Protein AF-A0A5C7TNA1-F1 (afdb_monomer_lite)

Sequence (365 aa):
MRHGHSAITSQRDTASQQSERQASKIVAALSNINADVVGLMEIENDGYGSQSAIADLVSRLNQQLGAGTYQFVQVPGTTQLGTDEISVGMLYKPAKVTPVGNAVTTSAGVFGYGNRQPLVQSFKQNSNNEVFTFAVNHFKSKGSCPSGSTNPDRDFKDGQSCWNATRVQAATELTAWLATNPTGSADKDVLIMGDLNAYAKEDPIVTLTNKGFINLVEKFQGNRGYSYLFGGESGYLDHALASAALSPQVSYAMEWHINADESTVFDYNLENKTVQQQADFYQPTPFRGSDHDPVVVELALKATNPADLDKDGDVDSNDITLFNNLLKSGVKLGLEYDFNKDGVVSSSDARAMATLCTYARCAIK

Structure (mmCIF, N/CA/C/O backbone):
data_AF-A0A5C7TNA1-F1
#
_entry.id   AF-A0A5C7TNA1-F1
#
loop_
_atom_site.group_PDB
_atom_site.id
_atom_site.type_symbol
_atom_site.label_atom_id
_atom_site.label_alt_id
_atom_site.label_comp_id
_atom_site.label_asym_id
_atom_site.label_entity_id
_atom_site.label_seq_id
_atom_site.pdbx_PDB_ins_code
_atom_site.Cartn_x
_atom_site.Cartn_y
_atom_site.Cartn_z
_atom_site.occupancy
_atom_site.B_iso_or_equiv
_atom_site.auth_seq_id
_atom_site.auth_comp_id
_atom_site.auth_asym_id
_atom_site.auth_atom_id
_atom_site.pdbx_PDB_model_num
ATOM 1 N N . MET A 1 1 ? 10.201 2.172 -10.665 1.00 36.06 1 MET A N 1
ATOM 2 C CA . MET A 1 1 ? 9.913 2.588 -12.005 1.00 36.06 1 MET A CA 1
ATOM 3 C C . MET A 1 1 ? 11.230 3.217 -12.273 1.00 36.06 1 MET A C 1
ATOM 5 O O . MET A 1 1 ? 11.681 4.047 -11.487 1.00 36.06 1 MET A O 1
ATOM 9 N N . ARG A 1 2 ? 11.984 2.669 -13.215 1.00 24.48 2 ARG A N 1
ATOM 10 C CA . ARG A 1 2 ? 13.311 3.212 -13.473 1.00 24.48 2 ARG A CA 1
ATOM 11 C C . ARG A 1 2 ? 13.145 4.602 -14.085 1.00 24.48 2 ARG A C 1
ATOM 13 O O . ARG A 1 2 ? 12.967 4.712 -15.291 1.00 24.48 2 ARG A O 1
ATOM 20 N N . HIS A 1 3 ? 13.234 5.641 -13.263 1.00 36.16 3 HIS A N 1
ATOM 21 C CA . HIS A 1 3 ? 13.715 6.938 -13.714 1.00 36.16 3 HIS A CA 1
ATOM 22 C C . HIS A 1 3 ? 15.241 6.853 -13.737 1.00 36.16 3 HIS A C 1
ATOM 24 O O . HIS A 1 3 ? 15.881 6.554 -12.734 1.00 36.16 3 HIS A O 1
ATOM 30 N N . GLY A 1 4 ? 15.825 6.967 -14.930 1.00 29.59 4 GLY A N 1
ATOM 31 C CA . GLY A 1 4 ? 17.240 6.707 -15.147 1.00 29.59 4 GLY A CA 1
ATOM 32 C C . GLY A 1 4 ? 17.851 7.596 -16.221 1.00 29.59 4 GLY A C 1
ATOM 33 O O . GLY A 1 4 ? 17.824 7.250 -17.396 1.00 29.59 4 GLY A O 1
ATOM 34 N N . HIS A 1 5 ? 18.525 8.638 -15.730 1.00 31.38 5 HIS A N 1
ATOM 35 C CA . HIS A 1 5 ? 19.775 9.229 -16.224 1.00 31.38 5 HIS A CA 1
ATOM 36 C C . HIS A 1 5 ? 19.794 10.263 -17.372 1.00 31.38 5 HIS A C 1
ATOM 38 O O . HIS A 1 5 ? 19.074 10.225 -18.362 1.00 31.38 5 HIS A O 1
ATOM 44 N N . SER A 1 6 ? 20.726 11.207 -17.179 1.00 32.12 6 SER A N 1
ATOM 45 C CA . SER A 1 6 ? 21.001 12.446 -17.916 1.00 32.12 6 SER A CA 1
ATOM 46 C C . SER A 1 6 ? 22.247 12.314 -18.804 1.00 32.12 6 SER A C 1
ATOM 48 O O . SER A 1 6 ? 23.286 11.921 -18.282 1.00 32.12 6 SER A O 1
ATOM 50 N N . ALA A 1 7 ? 22.190 12.732 -20.083 1.00 26.58 7 ALA A N 1
ATOM 51 C CA . ALA A 1 7 ? 23.313 13.320 -20.845 1.00 26.58 7 ALA A CA 1
ATOM 52 C C . ALA A 1 7 ? 22.855 13.949 -22.192 1.00 26.58 7 ALA A C 1
ATOM 54 O O . ALA A 1 7 ? 21.956 13.437 -22.824 1.00 26.58 7 ALA A O 1
ATOM 55 N N . ILE A 1 8 ? 23.498 15.044 -22.637 1.00 30.45 8 ILE A N 1
ATOM 56 C CA . ILE A 1 8 ? 23.541 15.627 -24.010 1.00 30.45 8 ILE A CA 1
ATOM 57 C C . ILE A 1 8 ? 22.189 16.006 -24.674 1.00 30.45 8 ILE A C 1
ATOM 59 O O . ILE A 1 8 ? 21.617 15.244 -25.449 1.00 30.45 8 ILE A O 1
ATOM 63 N N . THR A 1 9 ? 21.729 17.234 -24.380 1.00 31.39 9 THR A N 1
ATOM 64 C CA . THR A 1 9 ? 20.651 18.055 -25.004 1.00 31.39 9 THR A CA 1
ATOM 65 C C . THR A 1 9 ? 19.497 17.333 -25.729 1.00 31.39 9 THR A C 1
ATOM 67 O O . THR A 1 9 ? 18.383 17.387 -25.230 1.00 31.39 9 THR A O 1
ATOM 70 N N . SER A 1 10 ? 19.719 16.609 -26.831 1.00 36.06 10 SER A N 1
ATOM 71 C CA . SER A 1 10 ? 18.673 15.817 -27.520 1.00 36.06 10 SER A CA 1
ATOM 72 C C . SER A 1 10 ? 18.079 14.654 -26.697 1.00 36.06 10 SER A C 1
ATOM 74 O O . SER A 1 10 ? 16.884 14.370 -26.787 1.00 36.06 10 SER A O 1
ATOM 76 N N . GLN A 1 11 ? 18.879 13.997 -25.849 1.00 40.12 11 GLN A N 1
ATOM 77 C CA . GLN A 1 11 ? 18.382 12.949 -24.945 1.00 40.12 11 GLN A CA 1
ATOM 78 C C . GLN A 1 11 ? 17.681 13.543 -23.717 1.00 40.12 11 GLN A C 1
ATOM 80 O O . GLN A 1 11 ? 16.807 12.890 -23.159 1.00 40.12 11 GLN A O 1
ATOM 85 N N . ARG A 1 12 ? 17.995 14.789 -23.320 1.00 44.56 12 ARG A N 1
ATOM 86 C CA . ARG A 1 12 ? 17.242 15.489 -22.263 1.00 44.56 12 ARG A CA 1
ATOM 87 C C . ARG A 1 12 ? 15.835 15.846 -22.717 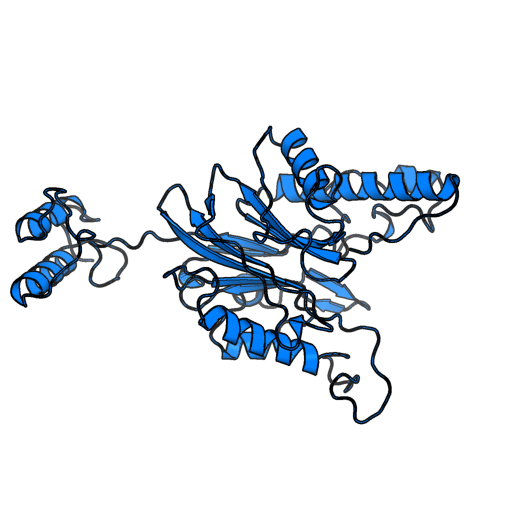1.00 44.56 12 ARG A C 1
ATOM 89 O O . ARG A 1 12 ? 14.915 15.659 -21.934 1.00 44.56 12 ARG A O 1
ATOM 96 N N . ASP A 1 13 ? 15.665 16.284 -23.963 1.00 59.47 13 ASP A N 1
ATOM 97 C CA . ASP A 1 13 ? 14.334 16.564 -24.515 1.00 59.47 13 ASP A CA 1
ATOM 98 C C . ASP A 1 13 ? 13.497 15.280 -24.603 1.00 59.47 13 ASP A C 1
ATOM 100 O O . ASP A 1 13 ? 12.334 15.265 -24.207 1.00 59.47 13 ASP A O 1
ATOM 104 N N . THR A 1 14 ? 14.119 14.173 -25.021 1.00 62.28 14 THR A N 1
ATOM 105 C CA . THR A 1 14 ? 13.475 12.850 -25.097 1.00 62.28 14 THR A CA 1
ATOM 106 C C . THR A 1 14 ? 13.105 12.320 -23.703 1.00 62.28 14 THR A C 1
ATOM 108 O O . THR A 1 14 ? 11.959 11.936 -23.482 1.00 62.28 14 THR A O 1
ATOM 111 N N . ALA A 1 15 ? 14.029 12.368 -22.736 1.00 67.44 15 ALA A N 1
ATOM 112 C CA . ALA A 1 15 ? 13.785 11.934 -21.359 1.00 67.44 15 ALA A CA 1
ATOM 113 C C . ALA A 1 15 ? 12.747 12.816 -20.645 1.00 67.44 15 ALA A C 1
ATOM 115 O O . ALA A 1 15 ? 11.871 12.305 -19.949 1.00 67.44 15 ALA A O 1
ATOM 116 N N . SER A 1 16 ? 12.792 14.135 -20.861 1.00 78.69 16 SER A N 1
ATOM 117 C CA . SER A 1 16 ? 11.789 15.071 -20.342 1.00 78.69 16 SER A CA 1
ATOM 118 C C . SER A 1 16 ? 10.413 14.806 -20.950 1.00 78.69 16 SER A C 1
ATOM 120 O O . SER A 1 16 ? 9.410 14.886 -20.246 1.00 78.69 16 SER A O 1
ATOM 122 N N . GLN A 1 17 ? 10.348 14.467 -22.240 1.00 85.62 17 GLN A N 1
ATOM 123 C CA . GLN A 1 17 ? 9.093 14.139 -22.908 1.00 85.62 17 GLN A CA 1
ATOM 124 C C . GLN A 1 17 ? 8.531 12.786 -22.446 1.00 85.62 17 GLN A C 1
ATOM 126 O O . GLN A 1 17 ? 7.327 12.686 -22.218 1.00 85.62 17 GLN A O 1
ATOM 131 N N . GLN A 1 18 ? 9.369 11.757 -22.283 1.00 87.19 18 GLN A N 1
ATOM 132 C CA . GLN A 1 18 ? 8.955 10.462 -21.726 1.00 87.19 18 GLN A CA 1
ATOM 133 C C . GLN A 1 18 ? 8.435 10.613 -20.296 1.00 87.19 18 GLN A C 1
ATOM 135 O O . GLN A 1 18 ? 7.380 10.068 -19.984 1.00 87.19 18 GLN A O 1
ATOM 140 N N . SER A 1 19 ? 9.126 11.400 -19.465 1.00 87.12 19 SER A N 1
ATOM 141 C CA . SER A 1 19 ? 8.697 11.691 -18.094 1.00 87.12 19 SER A CA 1
ATOM 142 C C . SER A 1 19 ? 7.324 12.370 -18.064 1.00 87.12 19 SER A C 1
ATOM 144 O O . SER A 1 19 ? 6.419 11.903 -17.379 1.00 87.12 19 SER A O 1
ATOM 146 N N . GLU A 1 20 ? 7.101 13.391 -18.898 1.00 92.25 20 GLU A N 1
ATOM 147 C CA . GLU A 1 20 ? 5.800 14.069 -18.984 1.00 92.25 20 GLU A CA 1
ATOM 148 C C . GLU A 1 20 ? 4.674 13.132 -19.460 1.00 92.25 20 GLU A C 1
ATOM 150 O O . GLU A 1 20 ? 3.558 13.145 -18.928 1.00 92.25 20 GLU A O 1
ATOM 155 N N . ARG A 1 21 ? 4.971 12.280 -20.449 1.00 94.56 21 ARG A N 1
ATOM 156 C CA . ARG A 1 21 ? 4.037 11.267 -20.959 1.00 94.56 21 ARG A CA 1
ATOM 157 C C . ARG A 1 21 ? 3.668 10.249 -19.882 1.00 94.56 21 ARG A C 1
ATOM 159 O O . ARG A 1 21 ? 2.495 9.912 -19.727 1.00 94.56 21 ARG A O 1
ATOM 166 N N . GLN A 1 22 ? 4.656 9.775 -19.132 1.00 93.38 22 GLN A N 1
ATOM 167 C CA . GLN A 1 22 ? 4.451 8.836 -18.038 1.00 93.38 22 GLN A CA 1
ATOM 168 C C . GLN A 1 22 ? 3.632 9.472 -16.912 1.00 93.38 22 GLN A C 1
ATOM 170 O O . GLN A 1 22 ? 2.617 8.909 -16.502 1.00 93.38 22 GLN A O 1
ATOM 175 N N . ALA A 1 23 ? 4.020 10.672 -16.471 1.00 93.56 23 ALA A N 1
ATOM 176 C CA . ALA A 1 23 ? 3.316 11.419 -15.436 1.00 93.56 23 ALA A CA 1
ATOM 177 C C . ALA A 1 23 ? 1.842 11.628 -15.807 1.00 93.56 23 ALA A C 1
ATOM 179 O O . ALA A 1 23 ? 0.965 11.387 -14.983 1.00 93.56 23 ALA A O 1
ATOM 180 N N . SER A 1 24 ? 1.547 11.975 -17.064 1.00 95.94 24 SER A N 1
ATOM 181 C CA . SER A 1 24 ? 0.169 12.134 -17.548 1.00 95.94 24 SER A CA 1
ATOM 182 C C . SER A 1 24 ? -0.669 10.859 -17.385 1.00 95.94 24 SER A C 1
ATOM 184 O O . SER A 1 24 ? -1.791 10.922 -16.880 1.00 95.94 24 SER A O 1
ATOM 186 N N . LYS A 1 25 ? -0.128 9.689 -17.762 1.00 97.25 25 LYS A N 1
ATOM 187 C CA . LYS A 1 25 ? -0.828 8.402 -17.603 1.00 97.25 25 LYS A CA 1
ATOM 188 C C . LYS A 1 25 ? -1.022 8.034 -16.126 1.00 97.25 25 LYS A C 1
ATOM 190 O O . LYS A 1 25 ? -2.113 7.617 -15.744 1.00 97.25 25 LYS A O 1
ATOM 195 N N . ILE A 1 26 ? -0.001 8.235 -15.285 1.00 96.25 26 ILE A N 1
ATOM 196 C CA . ILE A 1 26 ? -0.067 7.956 -13.839 1.00 96.25 26 ILE A CA 1
ATOM 197 C C . ILE A 1 26 ? -1.104 8.856 -13.156 1.00 96.25 26 ILE A C 1
ATOM 199 O O . ILE A 1 26 ? -1.947 8.366 -12.406 1.00 96.25 26 ILE A O 1
ATOM 203 N N . VAL A 1 27 ? -1.091 10.161 -13.440 1.00 97.94 27 VAL A N 1
ATOM 204 C CA . VAL A 1 27 ? -2.064 11.115 -12.889 1.00 97.94 27 VAL A CA 1
ATOM 205 C C . VAL A 1 27 ? -3.477 10.758 -13.354 1.00 97.94 27 VAL A C 1
ATOM 207 O O . VAL A 1 27 ? -4.401 10.781 -12.539 1.00 97.94 27 VAL A O 1
ATOM 210 N N . ALA A 1 28 ? -3.659 10.351 -14.616 1.00 98.19 28 ALA A N 1
ATOM 211 C CA . ALA A 1 28 ? -4.944 9.857 -15.102 1.00 98.19 28 ALA A CA 1
ATOM 212 C C . ALA A 1 28 ? -5.397 8.592 -14.353 1.00 98.19 28 ALA A C 1
ATOM 214 O O . ALA A 1 28 ? -6.559 8.511 -13.952 1.00 98.19 28 ALA A O 1
ATOM 215 N N . ALA A 1 29 ? -4.509 7.618 -14.130 1.00 97.75 29 ALA A N 1
ATOM 216 C CA . ALA A 1 29 ? -4.833 6.397 -13.391 1.00 97.75 29 ALA A CA 1
ATOM 217 C C . ALA A 1 29 ? -5.240 6.704 -11.943 1.00 97.75 29 ALA A C 1
ATOM 219 O O . ALA A 1 29 ? -6.337 6.341 -11.520 1.00 97.75 29 ALA A O 1
ATOM 220 N N . LEU A 1 30 ? -4.413 7.451 -11.207 1.00 98.19 30 LEU A N 1
ATOM 221 C CA . LEU A 1 30 ? -4.680 7.815 -9.813 1.00 98.19 30 LEU A CA 1
ATOM 222 C C . LEU A 1 30 ? -5.929 8.694 -9.662 1.00 98.19 30 LEU A C 1
ATOM 224 O O . LEU A 1 30 ? -6.670 8.530 -8.696 1.00 98.19 30 LEU A O 1
ATOM 228 N N . SER A 1 31 ? -6.212 9.573 -10.628 1.00 98.00 31 SER A N 1
ATOM 229 C CA . SER A 1 31 ? -7.438 10.384 -10.640 1.00 98.00 31 SER A CA 1
ATOM 230 C C . SER A 1 31 ? -8.704 9.556 -10.856 1.00 98.00 31 SER A C 1
ATOM 232 O O . SER A 1 31 ? -9.745 9.902 -10.306 1.00 98.00 31 SER A O 1
ATOM 234 N N . ASN A 1 32 ? -8.631 8.476 -11.640 1.00 97.69 32 ASN A N 1
ATOM 235 C CA . ASN A 1 32 ? -9.759 7.564 -11.849 1.00 97.69 32 ASN A CA 1
ATOM 236 C C . ASN A 1 32 ? -9.962 6.618 -10.660 1.00 97.69 32 ASN A C 1
ATOM 238 O O . ASN A 1 32 ? -11.096 6.437 -10.228 1.00 97.69 32 ASN A O 1
ATOM 242 N N . ILE A 1 33 ? -8.876 6.058 -10.106 1.00 97.69 33 ILE A N 1
ATOM 243 C CA . ILE A 1 33 ? -8.931 5.254 -8.872 1.00 97.69 33 ILE A CA 1
ATOM 244 C C . ILE A 1 33 ? -9.482 6.107 -7.729 1.00 97.69 33 ILE A C 1
ATOM 246 O O . ILE A 1 33 ? -10.324 5.654 -6.960 1.00 97.69 33 ILE A O 1
ATOM 250 N N . ASN A 1 34 ? -9.005 7.351 -7.626 1.00 98.00 34 ASN A N 1
ATOM 251 C CA . ASN A 1 34 ? -9.473 8.348 -6.674 1.00 98.00 34 ASN A CA 1
ATOM 252 C C . ASN A 1 34 ? -9.478 7.841 -5.216 1.00 98.00 34 ASN A C 1
ATOM 254 O O . ASN A 1 34 ? -10.360 8.204 -4.435 1.00 98.00 34 ASN A O 1
ATOM 258 N N . ALA A 1 35 ? -8.508 7.004 -4.840 1.00 98.50 35 ALA A N 1
ATOM 259 C CA . ALA A 1 35 ? -8.447 6.388 -3.515 1.00 98.50 35 ALA A CA 1
ATOM 260 C C . ALA A 1 35 ? -8.150 7.412 -2.411 1.00 98.50 35 ALA A C 1
ATOM 262 O O . ALA A 1 35 ? -7.470 8.416 -2.636 1.00 98.50 35 ALA A O 1
ATOM 263 N N . ASP A 1 36 ? -8.641 7.150 -1.202 1.00 98.81 36 ASP A N 1
ATOM 264 C CA . ASP A 1 36 ? -8.431 8.032 -0.049 1.00 98.81 36 ASP A CA 1
ATOM 265 C C . ASP A 1 36 ? -7.007 7.933 0.520 1.00 98.81 36 ASP A C 1
ATOM 267 O O . ASP A 1 36 ? -6.485 8.921 1.038 1.00 98.81 36 ASP A O 1
ATOM 271 N N . VAL A 1 37 ? -6.365 6.772 0.365 1.00 98.81 37 VAL A N 1
ATOM 272 C CA . VAL A 1 37 ? -4.947 6.515 0.653 1.00 98.81 37 VAL A CA 1
ATOM 273 C C . VAL A 1 37 ? -4.362 5.720 -0.515 1.00 98.81 37 VAL A C 1
ATOM 275 O O . VAL A 1 37 ? -5.012 4.816 -1.033 1.00 98.81 37 VAL A O 1
ATOM 278 N N . VAL A 1 38 ? -3.150 6.062 -0.948 1.00 98.88 38 VAL A N 1
ATOM 279 C CA . VAL A 1 38 ? -2.455 5.442 -2.086 1.00 98.88 38 VAL A CA 1
ATOM 280 C C . VAL A 1 38 ? -1.074 4.993 -1.636 1.00 98.88 38 VAL A C 1
ATOM 282 O O . VAL A 1 38 ? -0.313 5.801 -1.109 1.00 98.88 38 VAL A O 1
ATOM 285 N N . GLY A 1 39 ? -0.740 3.725 -1.871 1.00 98.69 39 GLY A N 1
ATOM 286 C CA . GLY A 1 39 ? 0.633 3.231 -1.813 1.00 98.69 39 GLY A CA 1
ATOM 287 C C . GLY A 1 39 ? 1.266 3.341 -3.192 1.00 98.69 39 GLY A C 1
ATOM 288 O O . GLY A 1 39 ? 0.660 2.946 -4.184 1.00 98.69 39 GLY A O 1
ATOM 289 N N . LEU A 1 40 ? 2.464 3.904 -3.256 1.00 98.38 40 LEU A N 1
ATOM 290 C CA . LEU A 1 40 ? 3.236 4.025 -4.482 1.00 98.38 40 LEU A CA 1
ATOM 291 C C . LEU A 1 40 ? 4.459 3.143 -4.352 1.00 98.38 40 LEU A C 1
ATOM 293 O O . LEU A 1 40 ? 5.181 3.200 -3.356 1.00 98.38 40 LEU A O 1
ATOM 297 N N . MET A 1 41 ? 4.723 2.367 -5.385 1.00 96.31 41 MET A N 1
ATOM 298 C CA . MET A 1 41 ? 6.016 1.741 -5.528 1.00 96.31 41 MET A CA 1
ATOM 299 C C . MET A 1 41 ? 6.871 2.681 -6.357 1.00 96.31 41 MET A C 1
ATOM 301 O O . MET A 1 41 ? 6.376 3.421 -7.209 1.00 96.31 41 MET A O 1
ATOM 305 N N . GLU A 1 42 ? 8.180 2.501 -6.220 1.00 94.25 42 GLU A N 1
ATOM 306 C CA . GLU A 1 42 ? 9.038 2.689 -7.371 1.00 94.25 42 GLU A CA 1
ATOM 307 C C . GLU A 1 42 ? 9.199 4.170 -7.809 1.00 94.25 42 GLU A C 1
ATOM 309 O O . GLU A 1 42 ? 9.594 4.425 -8.945 1.00 94.25 42 GLU A O 1
ATOM 314 N N . ILE A 1 43 ? 8.970 5.107 -6.880 1.00 95.62 43 ILE A N 1
ATOM 315 C CA . ILE A 1 43 ? 9.137 6.563 -7.016 1.00 95.62 43 ILE A CA 1
ATOM 316 C C . ILE A 1 43 ? 10.620 6.924 -6.971 1.00 95.62 43 ILE A C 1
ATOM 318 O O . ILE A 1 43 ? 11.363 6.336 -6.189 1.00 95.62 43 ILE A O 1
ATOM 322 N N . GLU A 1 44 ? 11.061 7.886 -7.782 1.00 94.94 44 GLU A N 1
ATOM 323 C CA . GLU A 1 44 ? 12.431 8.404 -7.701 1.00 94.94 44 GLU A CA 1
ATOM 324 C C . GLU A 1 44 ? 12.703 8.976 -6.303 1.00 94.94 44 GLU A C 1
ATOM 326 O O . GLU A 1 44 ? 11.921 9.755 -5.762 1.00 94.94 44 GLU A O 1
ATOM 331 N N . ASN A 1 45 ? 13.801 8.545 -5.687 1.00 95.75 45 ASN A N 1
ATOM 332 C CA . ASN A 1 45 ? 14.128 8.867 -4.302 1.00 95.75 45 ASN A CA 1
ATOM 333 C C . ASN A 1 45 ? 14.998 10.131 -4.212 1.00 95.75 45 ASN A C 1
ATOM 335 O O . ASN A 1 45 ? 16.074 10.122 -3.618 1.00 95.75 45 ASN A O 1
ATOM 339 N N . ASP A 1 46 ? 14.535 11.218 -4.826 1.00 96.19 46 ASP A N 1
ATOM 340 C CA . ASP A 1 46 ? 15.206 12.525 -4.900 1.00 96.19 46 ASP A CA 1
ATOM 341 C C . ASP A 1 46 ? 14.795 13.486 -3.763 1.00 96.19 46 ASP A C 1
ATOM 343 O O . ASP A 1 46 ? 15.109 14.681 -3.762 1.00 96.19 46 ASP A O 1
ATOM 347 N N . GLY A 1 47 ? 14.127 12.934 -2.749 1.00 95.69 47 GLY A N 1
ATOM 348 C CA . GLY A 1 47 ? 13.754 13.586 -1.503 1.00 95.69 47 GLY A CA 1
ATOM 349 C C . GLY A 1 47 ? 12.315 14.093 -1.477 1.00 95.69 47 GLY A C 1
ATOM 350 O O . GLY A 1 47 ? 11.431 13.531 -2.112 1.00 95.69 47 GLY A O 1
ATOM 351 N N . TYR A 1 48 ? 12.065 15.138 -0.685 1.00 96.62 48 TYR A N 1
ATOM 352 C CA . TYR A 1 48 ? 10.713 15.677 -0.441 1.00 96.62 48 TYR A CA 1
ATOM 353 C C . TYR A 1 48 ? 10.587 17.178 -0.753 1.00 96.62 48 TYR A C 1
ATOM 355 O O . TYR A 1 48 ? 9.627 17.836 -0.350 1.00 96.62 48 TYR A O 1
ATOM 363 N N . GLY A 1 49 ? 11.586 17.756 -1.429 1.00 96.06 49 GLY A N 1
ATOM 364 C CA . GLY A 1 49 ? 11.558 19.159 -1.849 1.00 96.06 49 GLY A CA 1
ATOM 365 C C . GLY A 1 49 ? 10.519 19.414 -2.945 1.00 96.06 49 GLY A C 1
ATOM 366 O O . GLY A 1 49 ? 10.006 18.485 -3.558 1.00 96.06 49 GLY A O 1
ATOM 367 N N . SER A 1 50 ? 10.245 20.681 -3.263 1.00 94.69 50 SER A N 1
ATOM 368 C CA . SER A 1 50 ? 9.253 21.059 -4.289 1.00 94.69 50 SER A CA 1
ATOM 369 C C . SER A 1 50 ? 9.574 20.578 -5.711 1.00 94.69 50 SER A C 1
ATOM 371 O O . SER A 1 50 ? 8.711 20.654 -6.577 1.00 94.69 50 SER A O 1
ATOM 373 N N . GLN A 1 51 ? 10.804 20.122 -5.950 1.00 90.88 51 GLN A N 1
ATOM 374 C CA . GLN A 1 51 ? 11.263 19.552 -7.219 1.00 90.88 51 GLN A CA 1
ATOM 375 C C . GLN A 1 51 ? 11.323 18.019 -7.202 1.00 90.88 51 GLN A C 1
ATOM 377 O O . GLN A 1 51 ? 11.696 17.443 -8.215 1.00 90.88 51 GLN A O 1
ATOM 382 N N . SER A 1 52 ? 10.994 17.380 -6.073 1.00 95.94 52 SER A N 1
ATOM 383 C CA . SER A 1 52 ? 11.015 15.919 -5.957 1.00 95.94 52 SER A CA 1
ATOM 384 C C . SER A 1 52 ? 9.904 15.268 -6.770 1.00 95.94 52 SER A C 1
ATOM 386 O O . SER A 1 52 ? 8.823 15.849 -6.929 1.00 95.94 52 SER A O 1
A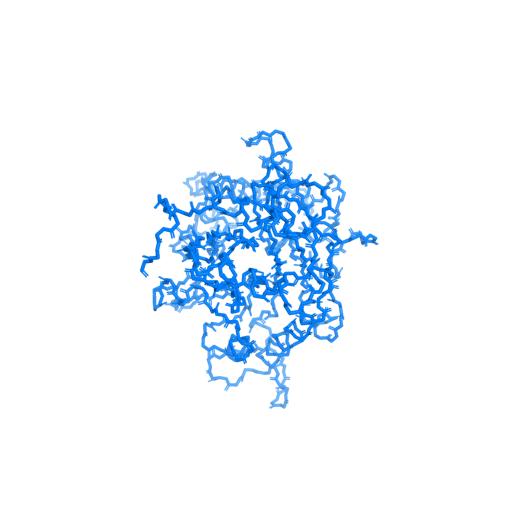TOM 388 N N . ALA A 1 53 ? 10.128 14.031 -7.207 1.00 95.50 53 ALA A N 1
ATOM 389 C CA . ALA A 1 53 ? 9.151 13.271 -7.982 1.00 95.50 53 ALA A CA 1
ATOM 390 C C . ALA A 1 53 ? 7.803 13.119 -7.250 1.00 95.50 53 ALA A C 1
ATOM 392 O O . ALA A 1 53 ? 6.736 13.264 -7.853 1.00 95.50 53 ALA A O 1
ATOM 393 N N . ILE A 1 54 ? 7.823 12.891 -5.931 1.00 97.44 54 ILE A N 1
ATOM 394 C CA . ILE A 1 54 ? 6.590 12.771 -5.136 1.00 97.44 54 ILE A CA 1
ATOM 395 C C . ILE A 1 54 ? 5.848 14.110 -4.997 1.00 97.44 54 ILE A C 1
ATOM 397 O O . ILE A 1 54 ? 4.614 14.138 -5.032 1.00 97.44 54 ILE A O 1
ATOM 401 N N . ALA A 1 55 ? 6.576 15.227 -4.880 1.00 97.56 55 ALA A N 1
ATOM 402 C CA . ALA A 1 55 ? 5.975 16.556 -4.818 1.00 97.56 55 ALA A CA 1
ATOM 403 C C . ALA A 1 55 ? 5.371 16.971 -6.168 1.00 97.56 55 ALA A C 1
ATOM 405 O O . ALA A 1 55 ? 4.270 17.527 -6.191 1.00 97.56 55 ALA A O 1
ATOM 406 N N . ASP A 1 56 ? 6.044 16.664 -7.281 1.00 97.31 56 ASP A N 1
ATOM 407 C CA . ASP A 1 56 ? 5.525 16.894 -8.633 1.00 97.31 56 ASP A CA 1
ATOM 408 C C . ASP A 1 56 ? 4.240 16.088 -8.883 1.00 97.31 56 ASP A C 1
ATOM 410 O O . ASP A 1 56 ? 3.223 16.651 -9.297 1.00 97.31 56 ASP A O 1
ATOM 414 N N . LEU A 1 57 ? 4.226 14.800 -8.518 1.00 97.94 57 LEU A N 1
ATOM 415 C CA . LEU A 1 57 ? 3.035 13.955 -8.633 1.00 97.94 57 LEU A CA 1
ATOM 416 C C . LEU A 1 57 ? 1.841 14.526 -7.852 1.00 97.94 57 LEU A C 1
ATOM 418 O O . LEU A 1 57 ? 0.738 14.637 -8.394 1.00 97.94 57 LEU A O 1
ATOM 422 N N . VAL A 1 58 ? 2.049 14.930 -6.593 1.00 98.50 58 VAL A N 1
ATOM 423 C CA . VAL A 1 58 ? 0.992 15.551 -5.775 1.00 98.50 58 VAL A CA 1
ATOM 424 C C . VAL A 1 58 ? 0.537 16.886 -6.362 1.00 98.50 58 VAL A C 1
ATOM 426 O O . VAL A 1 58 ? -0.662 17.169 -6.368 1.00 98.50 58 VAL A O 1
ATOM 429 N N . SER A 1 59 ? 1.459 17.698 -6.883 1.00 98.25 59 SER A N 1
ATOM 430 C CA . SER A 1 59 ? 1.134 18.961 -7.552 1.00 98.25 59 SER A CA 1
ATOM 431 C C . SER A 1 59 ? 0.205 18.735 -8.749 1.00 98.25 59 SER A C 1
ATOM 433 O O . SER A 1 59 ? -0.856 19.359 -8.832 1.00 98.25 59 SER A O 1
ATOM 435 N N . ARG A 1 60 ? 0.536 17.778 -9.624 1.00 97.88 60 ARG A N 1
ATOM 436 C CA . ARG A 1 60 ? -0.266 17.431 -10.809 1.00 97.88 60 ARG A CA 1
ATOM 437 C C . ARG A 1 60 ? -1.636 16.867 -10.446 1.00 97.88 60 ARG A C 1
ATOM 439 O O . ARG A 1 60 ? -2.642 17.292 -11.012 1.00 97.88 60 ARG A O 1
ATOM 446 N N . LEU A 1 61 ? -1.701 15.968 -9.461 1.00 98.25 61 LEU A N 1
ATOM 447 C CA . LEU A 1 61 ? -2.977 15.451 -8.954 1.00 98.25 61 LEU A CA 1
ATOM 448 C C . LEU A 1 61 ? -3.859 16.572 -8.404 1.00 98.25 61 LEU A C 1
ATOM 450 O O . LEU A 1 61 ? -5.046 16.632 -8.711 1.00 98.25 61 LEU A O 1
ATOM 454 N N . ASN A 1 62 ? -3.282 17.492 -7.635 1.00 98.50 62 ASN A N 1
ATOM 455 C CA . ASN A 1 62 ? -4.007 18.631 -7.080 1.00 98.50 62 ASN A CA 1
ATOM 456 C C . ASN A 1 62 ? -4.405 19.658 -8.150 1.00 98.50 62 ASN A C 1
ATOM 458 O O . ASN A 1 62 ? -5.432 20.317 -8.010 1.00 98.50 62 ASN A O 1
ATOM 462 N N . GLN A 1 63 ? -3.648 19.784 -9.239 1.00 97.88 63 GLN A N 1
ATOM 463 C CA . GLN A 1 63 ? -4.063 20.585 -10.389 1.00 97.88 63 GLN A CA 1
ATOM 464 C C . GLN A 1 63 ? -5.293 19.977 -11.080 1.00 97.88 63 GLN A C 1
ATOM 466 O O . GLN A 1 63 ? -6.194 20.716 -11.472 1.00 97.88 63 GLN A O 1
ATOM 471 N N . GLN A 1 64 ? -5.346 18.647 -11.205 1.00 96.56 64 GLN A N 1
ATOM 472 C CA . GLN A 1 64 ? -6.441 17.942 -11.873 1.00 96.56 64 GLN A CA 1
ATOM 473 C C . GLN A 1 64 ? -7.699 17.793 -11.003 1.00 96.56 64 GLN A C 1
ATOM 475 O O . GLN A 1 64 ? -8.812 17.923 -11.509 1.00 96.56 64 GLN A O 1
ATOM 480 N N . LEU A 1 65 ? -7.540 17.517 -9.708 1.00 97.88 65 LEU A N 1
ATOM 481 C CA . LEU A 1 65 ? -8.641 17.167 -8.800 1.00 97.88 65 LEU A CA 1
ATOM 482 C C . LEU A 1 65 ? -9.058 18.310 -7.865 1.00 97.88 65 LEU A C 1
ATOM 484 O O . LEU A 1 65 ? -10.105 18.230 -7.225 1.00 97.88 65 LEU A O 1
ATOM 488 N N . GLY A 1 66 ? -8.263 19.378 -7.800 1.00 98.31 66 GLY A N 1
ATOM 489 C CA . GLY A 1 66 ? -8.470 20.517 -6.912 1.00 98.31 66 GLY A CA 1
ATOM 490 C C . GLY A 1 66 ? -7.349 20.659 -5.883 1.00 98.31 66 GLY A C 1
ATOM 491 O O . GLY A 1 66 ? -6.820 19.675 -5.356 1.00 98.31 66 GLY A O 1
ATOM 492 N N . ALA A 1 67 ? -6.976 21.907 -5.596 1.00 97.88 67 ALA A N 1
ATOM 493 C CA . ALA A 1 67 ? -5.868 22.219 -4.703 1.00 97.88 67 ALA A CA 1
ATOM 494 C C . ALA A 1 67 ? -6.070 21.597 -3.310 1.00 97.88 67 ALA A C 1
ATOM 496 O O . ALA A 1 67 ? -7.125 21.751 -2.699 1.00 97.88 67 ALA A O 1
ATOM 497 N N . GLY A 1 68 ? -5.039 20.915 -2.802 1.00 97.06 68 GLY A N 1
ATOM 498 C CA . GLY A 1 68 ? -5.063 20.283 -1.480 1.00 97.06 68 GLY A CA 1
ATOM 499 C C . GLY A 1 68 ? -5.836 18.961 -1.401 1.00 97.06 68 GLY A C 1
ATOM 500 O O . GLY A 1 68 ? -6.060 18.478 -0.293 1.00 97.06 68 GLY A O 1
ATOM 501 N N . THR A 1 69 ? -6.226 18.368 -2.536 1.00 98.62 69 THR A N 1
ATOM 502 C CA . THR A 1 69 ? -6.898 17.057 -2.565 1.00 98.62 69 THR A CA 1
ATOM 503 C C . THR A 1 69 ? -6.024 15.960 -1.971 1.00 98.62 69 THR A C 1
ATOM 505 O O . THR A 1 69 ? -6.510 15.192 -1.148 1.00 98.62 69 THR A O 1
ATOM 508 N N . TYR A 1 70 ? -4.750 15.903 -2.357 1.00 98.88 70 TYR A N 1
ATOM 509 C CA . TYR A 1 70 ? -3.763 14.947 -1.869 1.00 98.88 70 TYR A CA 1
ATOM 510 C C . TYR A 1 70 ? -2.600 15.639 -1.158 1.00 98.88 70 TYR A C 1
ATOM 512 O O . TYR A 1 70 ? -2.168 16.735 -1.529 1.00 98.88 70 TYR A O 1
ATOM 520 N N . GLN A 1 71 ? -2.066 14.939 -0.163 1.00 98.75 71 GLN A N 1
ATOM 521 C CA . GLN A 1 71 ? -0.769 15.172 0.466 1.00 98.75 71 GLN A CA 1
ATOM 522 C C . GLN A 1 71 ? 0.039 13.872 0.426 1.00 98.75 71 GLN A C 1
ATOM 524 O O . GLN A 1 71 ? -0.541 12.794 0.295 1.00 98.75 71 GLN A O 1
ATOM 529 N N . PHE A 1 72 ? 1.364 13.965 0.531 1.00 98.62 72 PHE A N 1
ATOM 530 C CA . PHE A 1 72 ? 2.229 12.796 0.668 1.00 98.62 72 PHE A CA 1
ATOM 531 C C . PHE A 1 72 ? 2.711 12.625 2.110 1.00 98.62 72 PHE A C 1
ATOM 533 O O . PHE A 1 72 ? 2.788 13.585 2.876 1.00 98.62 72 PHE A O 1
ATOM 540 N N . VAL A 1 73 ? 3.032 11.387 2.475 1.00 98.56 73 VAL A N 1
ATOM 541 C CA . VAL A 1 73 ? 3.585 11.029 3.783 1.00 98.56 73 VAL A CA 1
ATOM 542 C C . VAL A 1 73 ? 5.108 11.126 3.752 1.00 98.56 73 VAL A C 1
ATOM 544 O O . VAL A 1 73 ? 5.748 10.669 2.808 1.00 98.56 73 VAL A O 1
ATOM 547 N N . GLN A 1 74 ? 5.688 11.675 4.819 1.00 97.31 74 GLN A N 1
ATOM 548 C CA . GLN A 1 74 ? 7.131 11.757 5.031 1.00 97.31 74 GLN A CA 1
ATOM 549 C C . GLN A 1 74 ? 7.481 11.216 6.420 1.00 97.31 74 GLN A C 1
ATOM 551 O O . GLN A 1 74 ? 6.834 11.564 7.408 1.00 97.31 74 GLN A O 1
ATOM 556 N N . VAL A 1 75 ? 8.549 10.418 6.511 1.00 98.00 75 VAL A N 1
ATOM 557 C CA . VAL A 1 75 ? 9.122 10.015 7.804 1.00 98.00 75 VAL A CA 1
ATOM 558 C C . VAL A 1 75 ? 9.814 11.228 8.441 1.00 98.00 75 VAL A C 1
ATOM 560 O O . VAL A 1 75 ? 10.743 11.780 7.834 1.00 98.00 75 VAL A O 1
ATOM 563 N N . PRO A 1 76 ? 9.411 11.668 9.647 1.00 97.06 76 PRO A N 1
ATOM 564 C CA . PRO A 1 76 ? 9.988 12.854 10.272 1.00 97.06 76 PRO A CA 1
ATOM 565 C C . PRO A 1 76 ? 11.508 12.766 10.429 1.00 97.06 76 PRO A C 1
ATOM 567 O O . PRO A 1 76 ? 12.052 11.734 10.812 1.00 97.06 76 PRO A O 1
ATOM 570 N N . GLY A 1 77 ? 12.198 13.871 10.141 1.00 95.06 77 GLY A N 1
ATOM 571 C CA . GLY A 1 77 ? 13.659 13.956 10.247 1.00 95.06 77 GLY A CA 1
ATOM 572 C C . GLY A 1 77 ? 14.433 13.301 9.098 1.00 95.06 77 GLY A C 1
ATOM 573 O O . GLY A 1 77 ? 15.661 13.315 9.126 1.00 95.06 77 GLY A O 1
ATOM 574 N N . THR A 1 78 ? 13.753 12.764 8.081 1.00 95.06 78 THR A N 1
ATOM 575 C CA . THR A 1 78 ? 14.398 12.196 6.887 1.00 95.06 78 THR A CA 1
ATOM 576 C C . THR A 1 78 ? 14.325 13.155 5.701 1.00 95.06 78 THR A C 1
ATOM 578 O O . THR A 1 78 ? 13.344 13.883 5.536 1.00 95.06 78 THR A O 1
ATOM 581 N N . THR A 1 79 ? 15.363 13.154 4.864 1.00 94.81 79 THR A N 1
ATOM 582 C CA . THR A 1 79 ? 15.393 13.912 3.602 1.00 94.81 79 THR A CA 1
ATOM 583 C C . THR A 1 79 ? 14.925 13.088 2.406 1.00 94.81 79 THR A C 1
ATOM 585 O O . THR A 1 79 ? 14.539 13.681 1.409 1.00 94.81 79 THR A O 1
ATOM 588 N N . GLN A 1 80 ? 14.956 11.757 2.520 1.00 94.94 80 GLN A N 1
ATOM 589 C CA . GLN A 1 80 ? 14.530 10.758 1.533 1.00 94.94 80 GLN A CA 1
ATOM 590 C C . GLN A 1 80 ? 14.266 9.415 2.252 1.00 94.94 80 GLN A C 1
ATOM 592 O O . GLN A 1 80 ? 14.632 9.275 3.425 1.00 94.94 80 GLN A O 1
ATOM 597 N N . LEU A 1 81 ? 13.653 8.427 1.589 1.00 95.56 81 LEU A N 1
ATOM 598 C CA . LEU A 1 81 ? 13.356 7.120 2.193 1.00 95.56 81 LEU A CA 1
ATOM 599 C C . LEU A 1 81 ? 14.436 6.089 1.836 1.00 95.56 81 LEU A C 1
ATOM 601 O O . LEU A 1 81 ? 14.503 5.606 0.709 1.00 95.56 81 LEU A O 1
ATOM 605 N N . GLY A 1 82 ? 15.282 5.729 2.800 1.00 93.69 82 GLY A N 1
ATOM 606 C CA . GLY A 1 82 ? 16.408 4.824 2.556 1.00 93.69 82 GLY A CA 1
ATOM 607 C C . GLY A 1 82 ? 17.454 5.408 1.599 1.00 93.69 82 GLY A C 1
ATOM 608 O O . GLY A 1 82 ? 17.638 6.624 1.528 1.00 93.69 82 GLY A O 1
ATOM 609 N N . THR A 1 83 ? 18.188 4.541 0.900 1.00 92.12 83 THR A N 1
ATOM 610 C CA . THR A 1 83 ? 19.340 4.942 0.067 1.00 92.12 83 THR A CA 1
ATOM 611 C C . THR A 1 83 ? 19.255 4.506 -1.393 1.00 92.12 83 THR A C 1
ATOM 613 O O . THR A 1 83 ? 20.112 4.903 -2.175 1.00 92.12 83 THR A O 1
ATOM 616 N N . ASP A 1 84 ? 18.274 3.681 -1.766 1.00 92.19 84 ASP A N 1
ATOM 617 C CA . ASP A 1 84 ? 18.059 3.281 -3.161 1.00 92.19 84 ASP A CA 1
ATOM 618 C C . ASP A 1 84 ? 17.641 4.474 -4.029 1.00 92.19 84 ASP A C 1
ATOM 620 O O . ASP A 1 84 ? 16.996 5.399 -3.542 1.00 92.19 84 ASP A O 1
ATOM 624 N N . GLU A 1 85 ? 17.953 4.419 -5.329 1.00 93.31 85 GLU A N 1
ATOM 625 C CA . GLU A 1 85 ? 17.538 5.429 -6.324 1.00 93.31 85 GLU A CA 1
ATOM 626 C C . GLU A 1 85 ? 16.013 5.531 -6.463 1.00 93.31 85 GLU A C 1
ATOM 628 O O . GLU A 1 85 ? 15.493 6.559 -6.888 1.00 93.31 85 GLU A O 1
ATOM 633 N N . ILE A 1 86 ? 15.297 4.463 -6.100 1.00 93.81 86 ILE A N 1
ATOM 634 C CA . ILE A 1 86 ? 13.838 4.433 -6.061 1.00 93.81 86 ILE A CA 1
ATOM 635 C C . ILE A 1 86 ? 13.346 3.939 -4.705 1.00 93.81 86 ILE A C 1
ATOM 637 O O . ILE A 1 86 ? 13.934 3.033 -4.110 1.00 93.81 86 ILE A O 1
ATOM 641 N N . SER A 1 87 ? 12.231 4.489 -4.248 1.00 96.50 87 SER A N 1
ATOM 642 C CA . SER A 1 87 ? 11.619 4.195 -2.958 1.00 96.50 87 SER A CA 1
ATOM 643 C C . SER A 1 87 ? 10.119 3.935 -3.095 1.00 96.50 87 SER A C 1
ATOM 645 O O . SER A 1 87 ? 9.524 4.093 -4.163 1.00 96.50 87 SER A O 1
ATOM 647 N N . VAL A 1 88 ? 9.501 3.457 -2.015 1.00 98.44 88 VAL A N 1
ATOM 648 C CA . VAL A 1 88 ? 8.042 3.492 -1.893 1.00 98.44 88 VAL A CA 1
ATOM 649 C C . VAL A 1 88 ? 7.595 4.889 -1.464 1.00 98.44 88 VAL A C 1
ATOM 651 O O . VAL A 1 88 ? 8.332 5.613 -0.797 1.00 98.44 88 VAL A O 1
ATOM 654 N N . GLY A 1 89 ? 6.368 5.252 -1.811 1.00 98.38 89 GLY A N 1
ATOM 655 C CA . GLY A 1 89 ? 5.723 6.488 -1.390 1.00 98.38 89 GLY A CA 1
ATOM 656 C C . GLY A 1 89 ? 4.310 6.226 -0.894 1.00 98.38 89 GLY A C 1
ATOM 657 O O . GLY A 1 89 ? 3.756 5.140 -1.068 1.00 98.38 89 GLY A O 1
ATOM 658 N N . MET A 1 90 ? 3.707 7.232 -0.271 1.00 98.81 90 MET A N 1
ATOM 659 C CA . MET A 1 90 ? 2.321 7.147 0.166 1.00 98.81 90 MET A CA 1
ATOM 660 C C . MET A 1 90 ? 1.644 8.504 0.042 1.00 98.81 90 MET A C 1
ATOM 662 O O . MET A 1 90 ? 2.197 9.512 0.480 1.00 98.81 90 MET A O 1
ATOM 666 N N . LEU A 1 91 ? 0.452 8.519 -0.551 1.00 98.88 91 LEU A N 1
ATOM 667 C CA . LEU A 1 91 ? -0.407 9.697 -0.653 1.00 98.88 91 LEU A CA 1
ATOM 668 C C . LEU A 1 91 ? -1.680 9.480 0.158 1.00 98.88 91 LEU A C 1
ATOM 670 O O . LEU A 1 91 ? -2.130 8.350 0.329 1.00 98.88 91 LEU A O 1
ATOM 674 N N . TYR A 1 92 ? -2.297 10.560 0.617 1.00 98.88 92 TYR A N 1
ATOM 675 C CA . TYR A 1 92 ? -3.590 10.507 1.287 1.00 98.88 92 TYR A CA 1
ATOM 676 C C . TYR A 1 92 ? -4.394 11.778 1.043 1.00 98.88 92 TYR A C 1
ATOM 678 O O . TYR A 1 92 ? -3.838 12.849 0.787 1.00 98.88 92 TYR A O 1
ATOM 686 N N . LYS A 1 93 ? -5.717 11.661 1.156 1.00 98.88 93 LYS A N 1
ATOM 687 C CA . LYS A 1 93 ? -6.628 12.803 1.130 1.00 98.88 93 LYS A CA 1
ATOM 688 C C . LYS A 1 93 ? -6.880 13.315 2.549 1.00 98.88 93 LYS A C 1
ATOM 690 O O . LYS A 1 93 ? -7.622 12.660 3.287 1.00 98.88 93 LYS A O 1
ATOM 695 N N . PRO A 1 94 ? -6.373 14.500 2.940 1.00 98.69 94 PRO A N 1
ATOM 696 C CA . PRO A 1 94 ? -6.564 15.025 4.296 1.00 98.69 94 PRO A CA 1
ATOM 697 C C . PRO A 1 94 ? -8.042 15.265 4.652 1.00 98.69 94 PRO A C 1
ATOM 699 O O . PRO A 1 94 ? -8.420 15.232 5.820 1.00 98.69 94 PRO A O 1
ATOM 702 N N . ALA A 1 95 ? -8.911 15.459 3.653 1.00 98.31 95 ALA A N 1
ATOM 703 C CA . ALA A 1 95 ? -10.354 15.575 3.866 1.00 98.31 95 ALA A CA 1
ATOM 704 C C . ALA A 1 95 ? -11.016 14.257 4.324 1.00 98.31 95 ALA A C 1
ATOM 706 O O . ALA A 1 95 ? -12.097 14.285 4.911 1.00 98.31 95 ALA A O 1
ATOM 707 N N . LYS A 1 96 ? -10.390 13.104 4.062 1.00 98.62 96 LYS A N 1
ATOM 708 C CA . LYS A 1 96 ? -10.962 11.767 4.292 1.00 98.62 96 LYS A CA 1
ATOM 709 C C . LYS A 1 96 ? -10.309 11.045 5.455 1.00 98.62 96 LYS A C 1
ATOM 711 O O . LYS A 1 96 ? -11.009 10.412 6.244 1.00 98.62 96 LYS A O 1
ATOM 716 N N . VAL A 1 97 ? -8.995 11.189 5.582 1.00 98.69 97 VAL A N 1
ATOM 717 C CA . VAL A 1 97 ? -8.215 10.553 6.637 1.00 98.69 97 VAL A CA 1
ATOM 718 C C . VAL A 1 97 ? -7.234 11.529 7.275 1.00 98.69 97 VAL A C 1
ATOM 720 O O . VAL A 1 97 ? -6.757 12.464 6.634 1.00 98.69 97 VAL A O 1
ATOM 723 N N . THR A 1 98 ? -6.903 11.273 8.535 1.00 98.56 98 THR A N 1
ATOM 724 C CA . THR A 1 98 ? -5.887 12.003 9.298 1.00 98.56 98 THR A CA 1
ATOM 725 C C . THR A 1 98 ? -4.775 11.036 9.717 1.00 98.56 98 THR A C 1
ATOM 727 O O . THR A 1 98 ? -5.094 10.010 10.321 1.00 98.56 98 THR A O 1
ATOM 730 N N . PRO A 1 99 ? -3.486 11.323 9.451 1.00 98.44 99 PRO A N 1
ATOM 731 C CA . PRO A 1 99 ? -2.379 10.536 9.993 1.00 98.44 99 PRO A CA 1
ATOM 732 C C . PRO A 1 99 ? -2.417 10.470 11.529 1.00 98.44 99 PRO A C 1
ATOM 734 O O . PRO A 1 99 ? -2.605 11.484 12.202 1.00 98.44 99 PRO A O 1
ATOM 737 N N . VAL A 1 100 ? -2.231 9.276 12.088 1.00 97.31 100 VAL A N 1
ATOM 738 C CA . VAL A 1 100 ? -2.116 9.023 13.530 1.00 97.31 100 VAL A CA 1
ATOM 739 C C . VAL A 1 100 ? -0.672 8.667 13.846 1.00 97.31 100 VAL A C 1
ATOM 741 O O . VAL A 1 100 ? -0.144 7.685 13.327 1.00 97.31 100 VAL A O 1
ATOM 744 N N . GLY A 1 101 ? -0.042 9.464 14.707 1.00 95.62 101 GLY A N 1
ATOM 745 C CA . GLY A 1 101 ? 1.384 9.329 14.992 1.00 95.62 101 GLY A CA 1
ATOM 746 C C . GLY A 1 101 ? 2.258 9.679 13.785 1.00 95.62 101 GLY A C 1
ATOM 747 O O . GLY A 1 101 ? 1.791 10.203 12.773 1.00 95.62 101 GLY A O 1
ATOM 748 N N . ASN A 1 102 ? 3.551 9.398 13.917 1.00 97.62 102 ASN A N 1
ATOM 749 C CA . ASN A 1 102 ? 4.519 9.630 12.853 1.00 97.62 102 ASN A CA 1
ATOM 750 C C . ASN A 1 102 ? 4.547 8.450 11.880 1.00 97.62 102 ASN A C 1
ATOM 752 O O . ASN A 1 102 ? 4.439 7.296 12.299 1.00 97.62 102 ASN A O 1
ATOM 756 N N . ALA A 1 103 ? 4.802 8.742 10.607 1.00 98.56 103 ALA A N 1
ATOM 757 C CA . ALA A 1 103 ? 5.222 7.722 9.661 1.00 98.56 103 ALA A CA 1
ATOM 758 C C . ALA A 1 103 ? 6.563 7.132 10.092 1.00 98.56 103 ALA A C 1
ATOM 760 O O . ALA A 1 103 ? 7.436 7.843 10.603 1.00 98.56 103 ALA A O 1
ATOM 761 N N . VAL A 1 104 ? 6.736 5.840 9.848 1.00 98.69 104 VAL A N 1
ATOM 762 C CA . VAL A 1 104 ? 7.922 5.087 10.252 1.00 98.69 104 VAL A CA 1
ATOM 763 C C . VAL A 1 104 ? 8.432 4.213 9.117 1.00 98.69 104 VAL A C 1
ATOM 765 O O . VAL A 1 104 ? 7.690 3.790 8.233 1.00 98.69 104 VAL A O 1
ATOM 768 N N . THR A 1 105 ? 9.731 3.950 9.167 1.00 98.44 105 THR A N 1
ATOM 769 C CA . THR A 1 105 ? 10.467 3.066 8.263 1.00 98.44 105 THR A CA 1
ATOM 770 C C . THR A 1 105 ? 11.448 2.237 9.087 1.00 98.44 105 THR A C 1
ATOM 772 O O . THR A 1 105 ? 11.730 2.571 10.243 1.00 98.44 105 THR A O 1
ATOM 775 N N . THR A 1 106 ? 11.994 1.175 8.506 1.00 97.25 106 THR A N 1
ATOM 776 C CA . THR A 1 106 ? 13.073 0.399 9.116 1.00 97.25 106 THR A CA 1
ATOM 777 C C . THR A 1 106 ? 14.176 0.114 8.108 1.00 97.25 106 THR A C 1
ATOM 779 O O . THR A 1 106 ? 13.916 -0.227 6.959 1.00 97.25 106 THR A O 1
ATOM 782 N N . SER A 1 107 ? 15.420 0.243 8.562 1.00 96.31 107 SER A N 1
ATOM 783 C CA . SER A 1 107 ? 16.634 -0.196 7.866 1.00 96.31 107 SER A CA 1
ATOM 784 C C . SER A 1 107 ? 17.290 -1.394 8.560 1.00 96.31 107 SER A C 1
ATOM 786 O O . SER A 1 107 ? 18.429 -1.748 8.259 1.00 96.31 107 SER A O 1
ATOM 788 N N . ALA A 1 108 ? 16.605 -2.000 9.535 1.00 95.44 108 ALA A N 1
ATOM 789 C CA . ALA A 1 108 ? 17.109 -3.174 10.232 1.00 95.44 108 ALA A CA 1
ATOM 790 C C . ALA A 1 108 ? 17.098 -4.402 9.308 1.00 95.44 108 ALA A C 1
ATOM 792 O O . ALA A 1 108 ? 16.246 -4.519 8.426 1.00 95.44 108 ALA A O 1
ATOM 793 N N . GLY A 1 109 ? 18.044 -5.318 9.533 1.00 95.38 109 GLY A N 1
ATOM 794 C CA . GLY A 1 109 ? 18.113 -6.594 8.820 1.00 95.38 109 GLY A CA 1
ATOM 795 C C . GLY A 1 109 ? 18.121 -6.426 7.298 1.00 95.38 109 GLY A C 1
ATOM 796 O O . GLY A 1 109 ? 18.915 -5.644 6.770 1.00 95.38 109 GLY A O 1
ATOM 797 N N . VAL A 1 110 ? 17.248 -7.151 6.595 1.00 95.44 110 VAL A N 1
ATOM 798 C CA . VAL A 1 110 ? 17.187 -7.148 5.117 1.00 95.44 110 VAL A CA 1
ATOM 799 C C . VAL A 1 110 ? 16.564 -5.894 4.514 1.00 95.44 110 VAL A C 1
ATOM 801 O O . VAL A 1 110 ? 16.496 -5.782 3.295 1.00 95.44 110 VAL A O 1
ATOM 804 N N . PHE A 1 111 ? 16.117 -4.937 5.324 1.00 96.69 111 PHE A N 1
ATOM 805 C CA . PHE A 1 111 ? 15.729 -3.610 4.835 1.00 96.69 111 PHE A CA 1
ATOM 806 C C . PHE A 1 111 ? 16.895 -2.613 4.851 1.00 96.69 111 PHE A C 1
ATOM 808 O O . PHE A 1 111 ? 16.790 -1.515 4.310 1.00 96.69 111 PHE A O 1
ATOM 815 N N . GLY A 1 112 ? 18.032 -2.991 5.444 1.00 93.06 112 GLY A N 1
ATOM 816 C CA . GLY A 1 112 ? 19.281 -2.236 5.334 1.00 93.06 112 GLY A CA 1
ATOM 817 C C . GLY A 1 112 ? 20.053 -2.522 4.044 1.00 93.06 112 GLY A C 1
ATOM 818 O O . GLY A 1 112 ? 20.977 -1.784 3.711 1.00 93.06 112 GLY A O 1
ATOM 819 N N . TYR A 1 113 ? 19.705 -3.599 3.333 1.00 86.44 113 TYR A N 1
ATOM 820 C CA . TYR A 1 113 ? 20.356 -4.025 2.098 1.00 86.44 113 TYR A CA 1
ATOM 821 C C . TYR A 1 113 ? 19.418 -4.899 1.258 1.00 86.44 113 TYR A C 1
ATOM 823 O O . TYR A 1 113 ? 18.725 -5.759 1.781 1.00 86.44 113 TYR A O 1
ATOM 831 N N . GLY A 1 114 ? 19.430 -4.753 -0.064 1.00 76.44 114 GLY A N 1
ATOM 832 C CA . GLY A 1 114 ? 18.733 -5.675 -0.969 1.00 76.44 114 GLY A CA 1
ATOM 833 C C . GLY A 1 114 ? 17.214 -5.483 -1.083 1.00 76.44 114 GLY A C 1
ATOM 834 O O . GLY A 1 114 ? 16.691 -5.671 -2.179 1.00 76.44 114 GLY A O 1
ATOM 835 N N . ASN A 1 115 ? 16.509 -5.054 -0.034 1.00 91.69 115 ASN A N 1
ATOM 836 C CA . ASN A 1 115 ? 15.113 -4.606 -0.128 1.00 91.69 115 ASN A CA 1
ATOM 837 C C . ASN A 1 115 ? 15.016 -3.089 0.025 1.00 91.69 115 ASN A C 1
ATOM 839 O O . ASN A 1 115 ? 15.787 -2.491 0.775 1.00 91.69 115 ASN A O 1
ATOM 843 N N . ARG A 1 116 ? 14.010 -2.485 -0.623 1.00 95.81 116 ARG A N 1
ATOM 844 C CA . ARG A 1 116 ? 13.641 -1.104 -0.300 1.00 95.81 116 ARG A CA 1
ATOM 845 C C . ARG A 1 116 ? 13.012 -1.087 1.083 1.00 95.81 116 ARG A C 1
ATOM 847 O O . ARG A 1 116 ? 12.285 -2.010 1.453 1.00 95.81 116 ARG A O 1
ATOM 854 N N . GLN A 1 117 ? 13.279 -0.024 1.831 1.00 97.62 117 GLN A N 1
ATOM 855 C CA . GLN A 1 117 ? 12.679 0.139 3.147 1.00 97.62 117 GLN A CA 1
ATOM 856 C C . GLN A 1 117 ? 11.156 0.315 3.031 1.00 97.62 117 GLN A C 1
ATOM 858 O O . GLN A 1 117 ? 10.699 1.014 2.121 1.00 97.62 117 GLN A O 1
ATOM 863 N N . PRO A 1 118 ? 10.370 -0.294 3.934 1.00 98.31 118 PRO A N 1
ATOM 864 C CA . PRO A 1 118 ? 8.926 -0.119 3.957 1.00 98.31 118 PRO A CA 1
ATOM 865 C C . PRO A 1 118 ? 8.542 1.256 4.509 1.00 98.31 118 PRO A C 1
ATOM 867 O O . PRO A 1 118 ? 9.221 1.797 5.379 1.00 98.31 118 PRO A O 1
ATOM 870 N N . LEU A 1 119 ? 7.402 1.786 4.069 1.00 98.81 119 LEU A N 1
ATOM 871 C CA . LEU A 1 119 ? 6.802 2.998 4.628 1.00 98.81 119 LEU A CA 1
ATOM 872 C C . LEU A 1 119 ? 5.496 2.641 5.332 1.00 98.81 119 LEU A C 1
ATOM 874 O O . LEU A 1 119 ? 4.573 2.121 4.702 1.00 98.81 119 LEU A O 1
ATOM 878 N N . VAL A 1 120 ? 5.414 2.927 6.631 1.00 98.88 120 VAL A N 1
ATOM 879 C CA . VAL A 1 120 ? 4.255 2.582 7.460 1.00 98.88 120 VAL A CA 1
ATOM 880 C C . VAL A 1 120 ? 3.660 3.829 8.103 1.00 98.88 120 VAL A C 1
ATOM 882 O O . VAL A 1 120 ? 4.375 4.621 8.714 1.00 98.88 120 VAL A O 1
ATOM 885 N N . GLN A 1 121 ? 2.343 3.989 7.990 1.00 98.88 121 GLN A N 1
ATOM 886 C CA . GLN A 1 121 ? 1.584 5.084 8.596 1.00 98.88 121 GLN A CA 1
ATOM 887 C C . GLN A 1 121 ? 0.216 4.574 9.051 1.00 98.88 121 GLN A C 1
ATOM 889 O O . GLN A 1 121 ? -0.474 3.878 8.307 1.00 98.88 121 GLN A O 1
ATOM 894 N N . SER A 1 122 ? -0.199 4.947 10.262 1.00 98.81 122 SER A N 1
ATOM 895 C CA . SER A 1 122 ? -1.583 4.751 10.700 1.00 98.81 122 SER A CA 1
ATOM 896 C C . SER A 1 122 ? -2.450 5.925 10.258 1.00 98.81 122 SER A C 1
ATOM 898 O O . SER A 1 122 ? -2.027 7.076 10.359 1.00 98.81 122 SER A O 1
ATOM 900 N N . PHE A 1 123 ? -3.663 5.652 9.791 1.00 98.75 123 PHE A N 1
ATOM 901 C CA . PHE A 1 123 ? -4.642 6.653 9.384 1.00 98.75 123 PHE A CA 1
ATOM 902 C C . PHE A 1 123 ? -5.931 6.475 10.158 1.00 98.75 123 PHE A C 1
ATOM 904 O O . PHE A 1 123 ? -6.438 5.366 10.268 1.00 98.75 123 PHE A O 1
ATOM 911 N N . LYS A 1 124 ? -6.483 7.591 10.626 1.00 97.56 124 LYS A N 1
ATOM 912 C CA . LYS A 1 124 ? -7.828 7.680 11.173 1.00 97.56 124 LYS A CA 1
ATOM 913 C C . LYS A 1 124 ? -8.791 8.133 10.088 1.00 97.56 124 LYS A C 1
ATOM 915 O O . LYS A 1 124 ? -8.610 9.222 9.544 1.00 97.56 124 LYS A O 1
ATOM 920 N N . GLN A 1 125 ? -9.831 7.360 9.811 1.00 97.31 125 GLN A N 1
ATOM 921 C CA . GLN A 1 125 ? -10.929 7.788 8.956 1.00 97.31 125 GLN A CA 1
ATOM 922 C C . GLN A 1 125 ? -11.719 8.905 9.648 1.00 97.31 125 GLN A C 1
ATOM 924 O O . GLN A 1 125 ? -12.216 8.760 10.763 1.00 97.31 125 GLN A O 1
ATOM 929 N N . ASN A 1 126 ? -11.846 10.056 8.985 1.00 94.81 126 ASN A N 1
ATOM 930 C CA . ASN A 1 126 ? -12.394 11.263 9.609 1.00 94.81 126 ASN A CA 1
ATOM 931 C C . ASN A 1 126 ? -13.889 11.140 9.946 1.00 94.81 126 ASN A C 1
ATOM 933 O O . ASN A 1 126 ? -14.366 11.815 10.854 1.00 94.81 126 ASN A O 1
ATOM 937 N N . SER A 1 127 ? -14.636 10.310 9.211 1.00 91.25 127 SER A N 1
ATOM 938 C CA . SER A 1 127 ? -16.092 10.194 9.362 1.00 91.25 127 SER A CA 1
ATOM 939 C C . SER A 1 127 ? -16.532 9.345 10.555 1.00 91.25 127 SER A C 1
ATOM 941 O O . SER A 1 127 ? -17.624 9.574 11.066 1.00 91.25 127 SER A O 1
ATOM 943 N N . ASN A 1 128 ? -15.715 8.388 11.001 1.00 86.31 128 ASN A N 1
ATOM 944 C CA . ASN A 1 128 ? -16.064 7.457 12.082 1.00 86.31 128 ASN A CA 1
ATOM 945 C C . ASN A 1 128 ? -14.953 7.256 13.129 1.00 86.31 128 ASN A C 1
ATOM 947 O O . ASN A 1 128 ? -15.184 6.565 14.109 1.00 86.31 128 ASN A O 1
ATOM 951 N N . ASN A 1 129 ? -13.793 7.899 12.968 1.00 89.56 129 ASN A N 1
ATOM 952 C CA . ASN A 1 129 ? -12.615 7.786 13.833 1.00 89.56 129 ASN A CA 1
ATOM 953 C C . ASN A 1 129 ? -11.943 6.406 13.890 1.00 89.56 129 ASN A C 1
ATOM 955 O O . ASN A 1 129 ? -11.022 6.246 14.689 1.00 89.56 129 ASN A O 1
ATOM 959 N N . GLU A 1 130 ? -12.331 5.464 13.033 1.00 93.75 130 GLU A N 1
ATOM 960 C CA . GLU A 1 130 ? -11.655 4.171 12.949 1.00 93.75 130 GLU A CA 1
ATOM 961 C C . GLU A 1 130 ? -10.250 4.319 12.388 1.00 93.75 130 GLU A C 1
ATOM 963 O O . GLU A 1 130 ? -9.985 5.202 11.563 1.00 93.75 130 GLU A O 1
ATOM 968 N N . VAL A 1 131 ? -9.339 3.475 12.863 1.00 96.38 131 VAL A N 1
ATOM 969 C CA . VAL A 1 131 ? -7.918 3.576 12.550 1.00 96.38 131 VAL A CA 1
ATOM 970 C C . VAL A 1 131 ? -7.460 2.307 11.859 1.00 96.38 131 VAL A C 1
ATOM 972 O O . VAL A 1 131 ? -7.778 1.211 12.276 1.00 96.38 131 VAL A O 1
ATOM 975 N N . PHE A 1 132 ? -6.635 2.444 10.831 1.00 98.31 132 PHE A N 1
ATOM 976 C CA . PHE A 1 132 ? -5.900 1.311 10.283 1.00 98.31 132 PHE A CA 1
ATOM 977 C C . PHE A 1 132 ? -4.452 1.704 10.034 1.00 98.31 132 PHE A C 1
ATOM 979 O O . PHE A 1 132 ? -4.121 2.874 9.837 1.00 98.31 132 PHE A O 1
ATOM 986 N N . THR A 1 133 ? -3.568 0.718 10.045 1.00 98.81 133 THR A N 1
ATOM 987 C CA . THR A 1 133 ? -2.150 0.878 9.736 1.00 98.81 133 THR A CA 1
ATOM 988 C C . THR A 1 133 ? -1.882 0.407 8.323 1.00 98.81 133 THR A C 1
ATOM 990 O O . THR A 1 133 ? -2.134 -0.750 7.994 1.00 98.81 133 THR A O 1
ATOM 993 N N . PHE A 1 134 ? -1.337 1.288 7.492 1.00 98.88 134 PHE A N 1
ATOM 994 C CA . PHE A 1 134 ? -0.975 0.971 6.122 1.00 98.88 134 PHE A CA 1
ATOM 995 C C . PHE A 1 134 ? 0.538 0.817 5.986 1.00 98.88 134 PHE A C 1
ATOM 997 O O . PHE A 1 134 ? 1.281 1.744 6.302 1.00 98.88 134 PHE A O 1
ATOM 1004 N N . ALA A 1 135 ? 0.988 -0.350 5.527 1.00 98.88 135 ALA A N 1
ATOM 1005 C CA . ALA A 1 135 ? 2.389 -0.690 5.318 1.00 98.88 135 ALA A CA 1
ATOM 1006 C C . ALA A 1 135 ? 2.662 -0.923 3.826 1.00 98.88 135 ALA A C 1
ATOM 1008 O O . ALA A 1 135 ? 2.301 -1.964 3.272 1.00 98.88 135 ALA A O 1
ATOM 1009 N N . VAL A 1 136 ? 3.324 0.042 3.187 1.00 98.88 136 VAL A N 1
ATOM 1010 C CA . VAL A 1 136 ? 3.709 -0.017 1.771 1.00 98.88 136 VAL A CA 1
ATOM 1011 C C . VAL A 1 136 ? 5.096 -0.634 1.649 1.00 98.88 136 VAL A C 1
ATOM 1013 O O . VAL A 1 136 ? 6.032 -0.219 2.334 1.00 98.88 136 VAL A O 1
ATOM 1016 N N . ASN A 1 137 ? 5.224 -1.632 0.780 1.00 98.56 137 ASN A N 1
ATOM 1017 C CA . ASN A 1 137 ? 6.417 -2.458 0.646 1.00 98.56 137 ASN A CA 1
ATOM 1018 C C . ASN A 1 137 ? 6.843 -2.591 -0.818 1.00 98.56 137 ASN A C 1
ATOM 1020 O O . ASN A 1 137 ? 6.016 -2.582 -1.724 1.00 98.56 137 ASN A O 1
ATOM 1024 N N . HIS A 1 138 ? 8.147 -2.754 -1.039 1.00 97.81 138 HIS A N 1
ATOM 1025 C CA . HIS A 1 138 ? 8.693 -3.146 -2.334 1.00 97.81 138 HIS A CA 1
ATOM 1026 C C . HIS A 1 138 ? 9.881 -4.089 -2.110 1.00 97.81 138 HIS A C 1
ATOM 1028 O O . HIS A 1 138 ? 11.006 -3.658 -1.834 1.00 97.81 138 HIS A O 1
ATOM 1034 N N . PHE A 1 139 ? 9.609 -5.392 -2.171 1.00 97.94 139 PHE A N 1
ATOM 1035 C CA . PHE A 1 139 ? 10.604 -6.424 -1.881 1.00 97.94 139 PHE A CA 1
ATOM 1036 C C . PHE A 1 139 ? 11.598 -6.600 -3.033 1.00 97.94 139 PHE A C 1
ATOM 1038 O O . PHE A 1 139 ? 11.406 -6.121 -4.151 1.00 97.94 139 PHE A O 1
ATOM 1045 N N . LYS A 1 140 ? 12.701 -7.286 -2.737 1.00 96.81 140 LYS A N 1
ATOM 1046 C CA . LYS A 1 140 ? 13.782 -7.577 -3.675 1.00 96.81 140 LYS A CA 1
ATOM 1047 C C . LYS A 1 140 ? 13.259 -8.262 -4.943 1.00 96.81 140 LYS A C 1
ATOM 1049 O O . LYS A 1 140 ? 12.622 -9.307 -4.873 1.00 96.81 140 LYS A O 1
ATOM 1054 N N . SER A 1 141 ? 13.613 -7.713 -6.107 1.00 94.69 141 SER A N 1
ATOM 1055 C CA . SER A 1 141 ? 13.218 -8.278 -7.400 1.00 94.69 141 SER A CA 1
ATOM 1056 C C . SER A 1 141 ? 13.804 -9.664 -7.677 1.00 94.69 141 SER A C 1
ATOM 1058 O O . SER A 1 141 ? 14.916 -9.987 -7.253 1.00 94.69 141 SER A O 1
ATOM 1060 N N . LYS A 1 142 ? 13.072 -10.454 -8.472 1.00 93.62 142 LYS A N 1
ATOM 1061 C CA . LYS A 1 142 ? 13.411 -11.840 -8.857 1.00 93.62 142 LYS A CA 1
ATOM 1062 C C . LYS A 1 142 ? 14.627 -11.965 -9.792 1.00 93.62 142 LYS A C 1
ATOM 1064 O O . LYS A 1 142 ? 15.092 -13.078 -10.030 1.00 93.62 142 LYS A O 1
ATOM 1069 N N . GLY A 1 143 ? 15.104 -10.855 -10.364 1.00 91.12 143 GLY A N 1
ATOM 1070 C CA . GLY A 1 143 ? 16.178 -10.815 -11.365 1.00 91.12 143 GLY A CA 1
ATOM 1071 C C . GLY A 1 143 ? 17.594 -10.711 -10.783 1.00 91.12 143 GLY A C 1
ATOM 1072 O O . GLY A 1 143 ? 17.792 -10.631 -9.574 1.00 91.12 143 GLY A O 1
ATOM 1073 N N . SER A 1 144 ? 18.600 -10.661 -11.665 1.00 91.19 144 SER A N 1
ATOM 1074 C CA . SER A 1 144 ? 20.022 -10.503 -11.299 1.00 91.19 144 SER A CA 1
ATOM 1075 C C . SER A 1 144 ? 20.506 -11.553 -10.294 1.00 91.19 144 SER A C 1
ATOM 1077 O O . SER A 1 144 ? 20.984 -11.227 -9.207 1.00 91.19 144 SER A O 1
ATOM 1079 N N . CYS A 1 145 ? 20.332 -12.822 -10.655 1.00 93.62 145 CYS A N 1
ATOM 1080 C CA . CYS A 1 145 ? 20.701 -13.966 -9.834 1.00 93.62 145 CYS A CA 1
ATOM 1081 C C . CYS A 1 145 ? 22.160 -13.914 -9.362 1.00 93.62 145 CYS A C 1
ATOM 1083 O O . CYS A 1 145 ? 23.055 -13.701 -10.189 1.00 93.62 145 CYS A O 1
ATOM 1085 N N . PRO A 1 146 ? 22.429 -14.150 -8.067 1.00 92.50 146 PRO A N 1
ATOM 1086 C CA . PRO A 1 146 ? 23.795 -14.265 -7.594 1.00 92.50 146 PRO A CA 1
ATOM 1087 C C . PRO A 1 146 ? 24.473 -15.495 -8.205 1.00 92.50 146 PRO A C 1
ATOM 1089 O O . PRO A 1 146 ? 23.841 -16.510 -8.505 1.00 92.50 146 PRO A O 1
ATOM 1092 N N . SER A 1 147 ? 25.791 -15.407 -8.366 1.00 87.12 147 SER A N 1
ATOM 1093 C CA . SER A 1 147 ? 26.602 -16.552 -8.771 1.00 87.12 147 SER A CA 1
ATOM 1094 C C . SER A 1 147 ? 26.871 -17.489 -7.584 1.00 87.12 147 SER A C 1
ATOM 1096 O O . SER A 1 147 ? 26.841 -17.082 -6.422 1.00 87.12 147 SER A O 1
ATOM 1098 N N . GLY A 1 148 ? 27.166 -18.755 -7.889 1.00 85.50 148 GLY A N 1
ATOM 1099 C CA . GLY A 1 148 ? 27.564 -19.760 -6.901 1.00 85.50 148 GLY A CA 1
ATOM 1100 C C . GLY A 1 148 ? 26.429 -20.683 -6.447 1.00 85.50 148 GLY A C 1
ATOM 1101 O O . GLY A 1 148 ? 25.323 -20.258 -6.127 1.00 85.50 148 GLY A O 1
ATOM 1102 N N . SER A 1 149 ? 26.726 -21.982 -6.380 1.00 86.12 149 SER A N 1
ATOM 1103 C CA . SER A 1 149 ? 25.756 -23.039 -6.059 1.00 86.12 149 SER A CA 1
ATOM 1104 C C . SER A 1 149 ? 25.366 -23.121 -4.581 1.00 86.12 149 SER A C 1
ATOM 1106 O O . SER A 1 149 ? 24.466 -23.882 -4.241 1.00 86.12 149 SER A O 1
ATOM 1108 N N . THR A 1 150 ? 26.034 -22.378 -3.698 1.00 93.00 150 THR A N 1
ATOM 1109 C CA . THR A 1 150 ? 25.759 -22.354 -2.253 1.00 93.00 150 THR A CA 1
ATOM 1110 C C . THR A 1 150 ? 25.025 -21.097 -1.803 1.00 93.00 150 THR A C 1
ATOM 1112 O O . THR A 1 150 ? 24.562 -21.059 -0.666 1.00 93.00 150 THR A O 1
ATOM 1115 N N . ASN A 1 151 ? 24.888 -20.085 -2.668 1.00 94.62 151 ASN A N 1
ATOM 1116 C CA . ASN A 1 151 ? 24.187 -18.858 -2.309 1.00 94.62 151 ASN A CA 1
ATOM 1117 C C . ASN A 1 151 ? 22.697 -19.173 -2.051 1.00 94.62 151 ASN A C 1
ATOM 1119 O O . ASN A 1 151 ? 22.084 -19.842 -2.893 1.00 94.62 151 ASN A O 1
ATOM 1123 N N . PRO A 1 152 ? 22.115 -18.755 -0.911 1.00 94.62 152 PRO A N 1
ATOM 1124 C CA . PRO A 1 152 ? 20.701 -18.992 -0.613 1.00 94.62 152 PRO A CA 1
ATOM 1125 C C . PRO A 1 152 ? 19.744 -18.253 -1.560 1.00 94.62 152 PRO A C 1
ATOM 1127 O O . PRO A 1 152 ? 18.601 -18.665 -1.692 1.00 94.62 152 PRO A O 1
ATOM 1130 N N . ASP A 1 153 ? 20.207 -17.216 -2.258 1.00 96.19 153 ASP A N 1
ATOM 1131 C CA . ASP A 1 153 ? 19.418 -16.433 -3.214 1.00 96.19 153 ASP A CA 1
ATOM 1132 C C . ASP A 1 153 ? 19.620 -16.858 -4.677 1.00 96.19 153 ASP A C 1
ATOM 1134 O O . ASP A 1 153 ? 19.155 -16.173 -5.593 1.00 96.19 153 ASP A O 1
ATOM 1138 N N . ARG A 1 154 ? 20.313 -17.977 -4.928 1.00 96.06 154 ARG A N 1
ATOM 1139 C CA . ARG A 1 154 ? 20.420 -18.558 -6.276 1.00 96.06 154 ARG A CA 1
ATOM 1140 C C . ARG A 1 154 ? 19.054 -19.013 -6.795 1.00 96.06 154 ARG A C 1
ATOM 1142 O O . ARG A 1 154 ? 18.151 -19.294 -6.013 1.00 96.06 154 ARG A O 1
ATOM 1149 N N . ASP A 1 155 ? 18.946 -19.189 -8.108 1.00 95.12 155 ASP A N 1
ATOM 1150 C CA . ASP A 1 155 ? 17.771 -19.831 -8.696 1.00 95.12 155 ASP A CA 1
ATOM 1151 C C . ASP A 1 155 ? 17.791 -21.331 -8.377 1.00 95.12 155 ASP A C 1
ATOM 1153 O O . ASP A 1 155 ? 18.667 -22.068 -8.846 1.00 95.12 155 ASP A O 1
ATOM 1157 N N . PHE A 1 156 ? 16.829 -21.785 -7.577 1.00 93.69 156 PHE A N 1
ATOM 1158 C CA . PHE A 1 156 ? 16.626 -23.205 -7.299 1.00 93.69 156 PHE A CA 1
ATOM 1159 C C . PHE A 1 156 ? 15.873 -23.927 -8.419 1.00 93.69 156 PHE A C 1
ATOM 1161 O O . PHE A 1 156 ? 15.811 -25.157 -8.400 1.00 93.69 156 PHE A O 1
ATOM 1168 N N . LYS A 1 157 ? 15.362 -23.190 -9.415 1.00 92.69 157 LYS A N 1
ATOM 1169 C CA . LYS A 1 157 ? 14.532 -23.696 -10.516 1.00 92.69 157 LYS A CA 1
ATOM 1170 C C . LYS A 1 157 ? 13.265 -24.398 -10.022 1.00 92.69 157 LYS A C 1
ATOM 1172 O O . LYS A 1 157 ? 12.791 -25.348 -10.636 1.00 92.69 157 LYS A O 1
ATOM 1177 N N . ASP A 1 158 ? 12.736 -23.920 -8.904 1.00 93.12 158 ASP A N 1
ATOM 1178 C CA . ASP A 1 158 ? 11.510 -24.378 -8.247 1.00 93.12 158 ASP A CA 1
ATOM 1179 C C . ASP A 1 158 ? 10.293 -23.495 -8.587 1.00 93.12 158 ASP A C 1
ATOM 1181 O O . ASP A 1 158 ? 9.213 -23.687 -8.036 1.00 93.12 158 ASP A O 1
ATOM 1185 N N . GLY A 1 159 ? 10.468 -22.528 -9.495 1.00 91.44 159 GLY A N 1
ATOM 1186 C CA . GLY A 1 159 ? 9.449 -21.553 -9.896 1.00 91.44 159 GLY A CA 1
ATOM 1187 C C . GLY A 1 159 ? 9.501 -20.237 -9.117 1.00 91.44 159 GLY A C 1
ATOM 1188 O O . GLY A 1 159 ? 8.896 -19.260 -9.547 1.00 91.44 159 GLY A O 1
ATOM 1189 N N . GLN A 1 160 ? 10.273 -20.153 -8.029 1.00 94.56 160 GLN A N 1
ATOM 1190 C CA . GLN A 1 160 ? 10.315 -18.953 -7.187 1.00 94.56 160 GLN A CA 1
ATOM 1191 C C . GLN A 1 160 ? 11.369 -17.940 -7.641 1.00 94.56 160 GLN A C 1
ATOM 1193 O O . GLN A 1 160 ? 11.314 -16.776 -7.238 1.00 94.56 160 GLN A O 1
ATOM 1198 N N . SER A 1 161 ? 12.276 -18.335 -8.540 1.00 94.31 161 SER A N 1
ATOM 1199 C CA . SER A 1 161 ? 13.398 -17.528 -9.037 1.00 94.31 161 SER A CA 1
ATOM 1200 C C . SER A 1 161 ? 14.374 -17.105 -7.927 1.00 94.31 161 SER A C 1
ATOM 1202 O O . SER A 1 161 ? 14.257 -17.466 -6.756 1.00 94.31 161 SER A O 1
ATOM 1204 N N . CYS A 1 162 ? 15.377 -16.323 -8.310 1.00 96.00 162 CYS A N 1
ATOM 1205 C CA . CYS A 1 162 ? 16.388 -15.781 -7.416 1.00 96.00 162 CYS A CA 1
ATOM 1206 C C . CYS A 1 162 ? 15.813 -14.886 -6.319 1.00 96.00 162 CYS A C 1
ATOM 1208 O O . CYS A 1 162 ? 14.685 -14.386 -6.390 1.00 96.00 162 CYS A O 1
ATOM 1210 N N . TRP A 1 163 ? 16.634 -14.674 -5.293 1.00 96.81 163 TRP A N 1
ATOM 1211 C CA . TRP A 1 163 ? 16.325 -13.809 -4.156 1.00 96.81 163 TRP A CA 1
ATOM 1212 C C . TRP A 1 163 ? 15.121 -14.245 -3.312 1.00 96.81 163 TRP A C 1
ATOM 1214 O O . TRP A 1 163 ? 14.575 -13.444 -2.554 1.00 96.81 163 TRP A O 1
ATOM 1224 N N . ASN A 1 164 ? 14.669 -15.499 -3.444 1.00 97.56 164 ASN A N 1
ATOM 1225 C CA . ASN A 1 164 ? 13.536 -16.003 -2.668 1.00 97.56 164 ASN A CA 1
ATOM 1226 C C . ASN A 1 164 ? 13.840 -16.017 -1.163 1.00 97.56 164 ASN A C 1
ATOM 1228 O O . ASN A 1 164 ? 13.019 -15.559 -0.375 1.00 97.56 164 ASN A O 1
ATOM 1232 N N . ALA A 1 165 ? 15.045 -16.439 -0.760 1.00 96.94 165 ALA A N 1
ATOM 1233 C CA . ALA A 1 165 ? 15.444 -16.442 0.647 1.00 96.94 165 ALA A CA 1
ATOM 1234 C C . ALA A 1 165 ? 15.436 -15.025 1.251 1.00 96.94 165 ALA A C 1
ATOM 1236 O O . ALA A 1 165 ? 14.871 -14.818 2.325 1.00 96.94 165 ALA A O 1
ATOM 1237 N N . THR A 1 166 ? 15.968 -14.033 0.529 1.00 97.62 166 THR A N 1
ATOM 1238 C CA . THR A 1 166 ? 15.900 -12.616 0.920 1.00 97.62 166 THR A CA 1
ATOM 1239 C C . THR A 1 166 ? 14.452 -12.115 1.040 1.00 97.62 166 THR A C 1
ATOM 1241 O O . THR A 1 166 ? 14.125 -11.424 2.005 1.00 97.62 166 THR A O 1
ATOM 1244 N N . ARG A 1 167 ? 13.555 -12.476 0.109 1.00 98.25 167 ARG A N 1
ATOM 1245 C CA . ARG A 1 167 ? 12.129 -12.095 0.176 1.00 98.25 167 ARG A CA 1
ATOM 1246 C C . ARG A 1 167 ? 11.394 -12.762 1.348 1.00 98.25 167 ARG A C 1
ATOM 1248 O O . ARG A 1 167 ? 10.586 -12.113 2.011 1.00 98.25 167 ARG A O 1
ATOM 1255 N N . VAL A 1 168 ? 11.701 -14.023 1.660 1.00 98.50 168 VAL A N 1
ATOM 1256 C CA . VAL A 1 168 ? 11.176 -14.733 2.846 1.00 98.50 168 VAL A CA 1
ATOM 1257 C C . VAL A 1 168 ? 11.636 -14.057 4.138 1.00 98.50 168 VAL A C 1
ATOM 1259 O O . VAL A 1 168 ? 10.847 -13.874 5.072 1.00 98.50 168 VAL A O 1
ATOM 1262 N N . GLN A 1 169 ? 12.902 -13.641 4.192 1.00 98.38 169 GLN A N 1
ATOM 1263 C CA . GLN A 1 169 ? 13.425 -12.894 5.330 1.00 98.38 169 GLN A CA 1
ATOM 1264 C C . GLN A 1 169 ? 12.737 -11.528 5.464 1.00 98.38 169 GLN A C 1
ATOM 1266 O O . GLN A 1 169 ? 12.356 -11.163 6.574 1.00 98.38 169 GLN A O 1
ATOM 1271 N N . ALA A 1 170 ? 12.469 -10.827 4.356 1.00 98.50 170 ALA A N 1
ATOM 1272 C CA . ALA A 1 170 ? 11.739 -9.558 4.371 1.00 98.50 170 ALA A CA 1
ATOM 1273 C C . ALA A 1 170 ? 10.311 -9.726 4.914 1.00 98.50 170 ALA A C 1
ATOM 1275 O O . ALA A 1 170 ? 9.900 -8.970 5.790 1.00 98.50 170 ALA A O 1
ATOM 1276 N N . ALA A 1 171 ? 9.580 -10.762 4.487 1.00 98.75 171 ALA A N 1
ATOM 1277 C CA . ALA A 1 171 ? 8.260 -11.093 5.034 1.00 98.75 171 ALA A CA 1
ATOM 1278 C C . ALA A 1 171 ? 8.303 -11.387 6.549 1.00 98.75 171 ALA A C 1
ATOM 1280 O O . ALA A 1 171 ? 7.443 -10.940 7.317 1.00 98.75 171 ALA A O 1
ATOM 1281 N N . THR A 1 172 ? 9.325 -12.123 6.994 1.00 98.62 172 THR A N 1
ATOM 1282 C CA . THR A 1 172 ? 9.519 -12.471 8.408 1.00 98.62 172 THR A CA 1
ATOM 1283 C C . THR A 1 172 ? 9.823 -11.238 9.257 1.00 98.62 172 THR A C 1
ATOM 1285 O O . THR A 1 172 ? 9.190 -11.029 10.293 1.00 98.62 172 THR A O 1
ATOM 1288 N N . GLU A 1 173 ? 10.771 -10.409 8.825 1.00 98.56 173 GLU A N 1
ATOM 1289 C CA . GLU A 1 173 ? 11.196 -9.215 9.557 1.00 98.56 173 GLU A CA 1
ATOM 1290 C C . GLU A 1 173 ? 10.124 -8.120 9.535 1.00 98.56 173 GLU A C 1
ATOM 1292 O O . GLU A 1 173 ? 9.883 -7.497 10.567 1.00 98.56 173 GLU A O 1
ATOM 1297 N N . LEU A 1 174 ? 9.413 -7.941 8.413 1.00 98.69 174 LEU A N 1
ATOM 1298 C CA . LEU A 1 174 ? 8.296 -7.000 8.304 1.00 98.69 174 LEU A CA 1
ATOM 1299 C C . LEU A 1 174 ? 7.199 -7.323 9.318 1.00 98.69 174 LEU A C 1
ATOM 1301 O O . LEU A 1 174 ? 6.774 -6.451 10.070 1.00 98.69 174 LEU A O 1
ATOM 1305 N N . THR A 1 175 ? 6.740 -8.575 9.360 1.00 98.38 175 THR A N 1
ATOM 1306 C CA . THR A 1 175 ? 5.660 -8.973 10.277 1.00 98.38 175 THR A CA 1
ATOM 1307 C C . THR A 1 175 ? 6.093 -8.910 11.738 1.00 98.38 175 THR A C 1
ATOM 1309 O O . THR A 1 175 ? 5.306 -8.491 12.586 1.00 98.38 175 THR A O 1
ATOM 1312 N N . ALA A 1 176 ? 7.348 -9.259 12.042 1.00 98.38 176 ALA A N 1
ATOM 1313 C CA . ALA A 1 176 ? 7.907 -9.101 13.381 1.00 98.38 176 ALA A CA 1
ATOM 1314 C C . ALA A 1 176 ? 7.986 -7.625 13.804 1.00 98.38 176 ALA A C 1
ATOM 1316 O O . ALA A 1 176 ? 7.638 -7.300 14.936 1.00 98.38 176 ALA A O 1
ATOM 1317 N N . TRP A 1 177 ? 8.398 -6.734 12.899 1.00 98.44 177 TRP A N 1
ATOM 1318 C CA . TRP A 1 177 ? 8.474 -5.297 13.159 1.00 98.44 177 TRP A CA 1
ATOM 1319 C C . TRP A 1 177 ? 7.089 -4.659 13.310 1.00 98.44 177 TRP A C 1
ATOM 1321 O O . TRP A 1 177 ? 6.859 -3.927 14.266 1.00 98.44 177 TRP A O 1
ATOM 1331 N N . LEU A 1 178 ? 6.125 -4.985 12.445 1.00 98.38 178 LEU A N 1
ATOM 1332 C CA . LEU A 1 178 ? 4.747 -4.496 12.577 1.00 98.38 178 LEU A CA 1
ATOM 1333 C C . LEU A 1 178 ? 4.107 -4.933 13.905 1.00 98.38 178 LEU A C 1
ATOM 1335 O O . LEU A 1 178 ? 3.378 -4.156 14.520 1.00 98.38 178 LEU A O 1
ATOM 1339 N N . ALA A 1 179 ? 4.436 -6.131 14.401 1.00 96.94 179 ALA A N 1
ATOM 1340 C CA . ALA A 1 179 ? 3.965 -6.620 15.696 1.00 96.94 179 ALA A CA 1
ATOM 1341 C C . ALA A 1 179 ? 4.492 -5.812 16.899 1.00 96.94 179 ALA A C 1
ATOM 1343 O O . ALA A 1 179 ? 3.905 -5.894 17.978 1.00 96.94 179 ALA A O 1
ATOM 1344 N N . THR A 1 180 ? 5.553 -5.007 16.741 1.00 96.94 180 THR A N 1
ATOM 1345 C CA . THR A 1 180 ? 6.020 -4.090 17.797 1.00 96.94 180 THR A CA 1
ATOM 1346 C C . THR A 1 180 ? 5.242 -2.777 17.841 1.00 96.94 180 THR A C 1
ATOM 1348 O O . THR A 1 180 ? 5.601 -1.906 18.629 1.00 96.94 180 THR A O 1
ATOM 1351 N N . ASN A 1 181 ? 4.216 -2.613 16.998 1.00 96.19 181 ASN A N 1
ATOM 1352 C CA . ASN A 1 181 ? 3.430 -1.390 16.863 1.00 96.19 181 ASN A CA 1
ATOM 1353 C C . ASN A 1 181 ? 4.302 -0.140 16.608 1.00 96.19 181 ASN A C 1
ATOM 1355 O O . ASN A 1 181 ? 4.379 0.763 17.446 1.00 96.19 181 ASN A O 1
ATOM 1359 N N . PRO A 1 182 ? 5.000 -0.076 15.462 1.00 97.12 182 PRO A N 1
ATOM 1360 C CA . PRO A 1 182 ? 6.013 0.949 15.242 1.00 97.12 182 PRO A CA 1
ATOM 1361 C C . PRO A 1 182 ? 5.425 2.361 15.080 1.00 97.12 182 PRO A C 1
ATOM 1363 O O . PRO A 1 182 ? 6.133 3.333 15.325 1.00 97.12 182 PRO A O 1
ATOM 1366 N N . THR A 1 183 ? 4.145 2.496 14.717 1.00 97.06 183 THR A N 1
ATOM 1367 C CA . THR A 1 183 ? 3.440 3.790 14.624 1.00 97.06 183 THR A CA 1
ATOM 1368 C C . THR A 1 183 ? 2.836 4.243 15.959 1.00 97.06 183 THR A C 1
ATOM 1370 O O . THR A 1 183 ? 2.454 5.406 16.096 1.00 97.06 183 THR A O 1
ATOM 1373 N N . GLY A 1 184 ? 2.747 3.350 16.952 1.00 94.06 184 GLY A N 1
ATOM 1374 C CA . GLY A 1 184 ? 2.123 3.612 18.251 1.00 94.06 184 GLY A CA 1
ATOM 1375 C C . GLY A 1 184 ? 0.589 3.544 18.255 1.00 94.06 184 GLY A C 1
ATOM 1376 O O . GLY A 1 184 ? -0.026 3.914 19.255 1.00 94.06 184 GLY A O 1
ATOM 1377 N N . SER A 1 185 ? -0.045 3.071 17.177 1.00 92.75 185 SER A N 1
ATOM 1378 C CA . SER A 1 185 ? -1.501 2.884 17.105 1.00 92.75 185 SER A CA 1
ATOM 1379 C C . SER A 1 185 ? -1.956 1.679 17.929 1.00 92.75 185 SER A C 1
ATOM 1381 O O . SER A 1 185 ? -1.388 0.600 17.819 1.00 92.75 185 SER A O 1
ATOM 1383 N N . ALA A 1 186 ? -2.997 1.816 18.751 1.00 87.62 186 ALA A N 1
ATOM 1384 C CA . ALA A 1 186 ? -3.561 0.670 19.476 1.00 87.62 186 ALA A CA 1
ATOM 1385 C C . ALA A 1 186 ? -4.371 -0.279 18.569 1.00 87.62 186 ALA A C 1
ATOM 1387 O O . ALA A 1 186 ? -4.685 -1.400 18.979 1.00 87.62 186 ALA A O 1
ATOM 1388 N N . ASP A 1 187 ? -4.709 0.176 17.361 1.00 92.19 187 ASP A N 1
ATOM 1389 C CA . ASP A 1 187 ? -5.503 -0.582 16.406 1.00 92.19 187 ASP A CA 1
ATOM 1390 C C . ASP A 1 187 ? -4.722 -1.766 15.812 1.00 92.19 187 ASP A C 1
ATOM 1392 O O . ASP A 1 187 ? -3.533 -1.661 15.503 1.00 92.19 187 ASP A O 1
ATOM 1396 N N . LYS A 1 188 ? -5.400 -2.906 15.657 1.00 94.88 188 LYS A N 1
ATOM 1397 C CA . LYS A 1 188 ? -4.832 -4.154 15.118 1.00 94.88 188 LYS A CA 1
ATOM 1398 C C . LYS A 1 188 ? -5.068 -4.303 13.618 1.00 94.88 188 LYS A C 1
ATOM 1400 O O . LYS A 1 188 ? -4.609 -5.283 13.013 1.00 94.88 188 LYS A O 1
ATOM 1405 N N . ASP A 1 189 ? -5.775 -3.360 13.022 1.00 97.25 189 ASP A N 1
ATOM 1406 C CA . ASP A 1 189 ? -6.013 -3.308 11.603 1.00 97.25 189 ASP A CA 1
ATOM 1407 C C . ASP A 1 189 ? -4.729 -2.917 10.890 1.00 97.25 189 ASP A C 1
ATOM 1409 O O . ASP A 1 189 ? -4.229 -1.796 10.997 1.00 97.25 189 ASP A O 1
ATOM 1413 N N . VAL A 1 190 ? -4.158 -3.881 10.172 1.00 98.69 190 VAL A N 1
ATOM 1414 C CA . VAL A 1 190 ? -2.917 -3.698 9.424 1.00 98.69 190 VAL A CA 1
ATOM 1415 C C . VAL A 1 190 ? -3.142 -4.174 8.003 1.00 98.69 190 VAL A C 1
ATOM 1417 O O . VAL A 1 190 ? -3.568 -5.306 7.781 1.00 98.69 190 VAL A O 1
ATOM 1420 N N . LEU A 1 191 ? -2.821 -3.313 7.048 1.00 98.88 191 LEU A N 1
ATOM 1421 C CA . LEU A 1 191 ? -2.848 -3.595 5.624 1.00 98.88 191 LEU A CA 1
ATOM 1422 C C . LEU A 1 191 ? -1.420 -3.536 5.083 1.00 98.88 191 LEU A C 1
ATOM 1424 O O . LEU A 1 191 ? -0.810 -2.470 5.053 1.00 98.88 191 LEU A O 1
ATOM 1428 N N . ILE A 1 192 ? -0.891 -4.679 4.659 1.00 98.88 192 ILE A N 1
ATOM 1429 C CA . ILE A 1 192 ? 0.369 -4.774 3.919 1.00 98.88 192 ILE A CA 1
ATOM 1430 C C . ILE A 1 192 ? 0.027 -4.714 2.434 1.00 98.88 192 ILE A C 1
ATOM 1432 O O . ILE A 1 192 ? -0.720 -5.565 1.954 1.00 98.88 192 ILE A O 1
ATOM 1436 N N . MET A 1 193 ? 0.571 -3.746 1.700 1.00 98.69 193 MET A N 1
ATOM 1437 C CA . MET A 1 193 ? 0.448 -3.703 0.240 1.00 98.69 193 MET A CA 1
ATOM 1438 C C . MET A 1 193 ? 1.765 -3.378 -0.448 1.00 98.69 193 MET A C 1
ATOM 1440 O O . MET A 1 193 ? 2.659 -2.764 0.136 1.00 98.69 193 MET A O 1
ATOM 1444 N N . GLY A 1 194 ? 1.832 -3.754 -1.719 1.00 98.00 194 GLY A N 1
ATOM 1445 C CA . GLY A 1 194 ? 2.862 -3.333 -2.659 1.00 98.00 194 GLY A CA 1
ATOM 1446 C C . GLY A 1 194 ? 3.406 -4.491 -3.483 1.00 98.00 194 GLY A C 1
ATOM 1447 O O . GLY A 1 194 ? 2.878 -5.603 -3.425 1.00 98.00 194 GLY A O 1
ATOM 1448 N N . ASP A 1 195 ? 4.470 -4.219 -4.233 1.00 97.69 195 ASP A N 1
ATOM 1449 C CA . ASP A 1 195 ? 5.168 -5.224 -5.032 1.00 97.69 195 ASP A CA 1
ATOM 1450 C C . ASP A 1 195 ? 6.058 -6.084 -4.124 1.00 97.69 195 ASP A C 1
ATOM 1452 O O . ASP A 1 195 ? 7.162 -5.701 -3.717 1.00 97.69 195 ASP A O 1
ATOM 1456 N N . LEU A 1 196 ? 5.569 -7.275 -3.782 1.00 97.94 196 LEU A N 1
ATOM 1457 C CA . LEU A 1 196 ? 6.319 -8.233 -2.969 1.00 97.94 196 LEU A CA 1
ATOM 1458 C C . LEU A 1 196 ? 7.238 -9.118 -3.818 1.00 97.94 196 LEU A C 1
ATOM 1460 O O . LEU A 1 196 ? 7.939 -9.977 -3.274 1.00 97.94 196 LEU A O 1
ATOM 1464 N N . ASN A 1 197 ? 7.257 -8.905 -5.139 1.00 96.69 197 ASN A N 1
ATOM 1465 C CA . ASN A 1 197 ? 8.066 -9.632 -6.107 1.00 96.69 197 ASN A CA 1
ATOM 1466 C C . ASN A 1 197 ? 7.930 -11.154 -5.962 1.00 96.69 197 ASN A C 1
ATOM 1468 O O . ASN A 1 197 ? 8.887 -11.897 -6.171 1.00 96.69 197 ASN A O 1
ATOM 1472 N N . ALA A 1 198 ? 6.754 -11.636 -5.564 1.00 96.44 198 ALA A N 1
ATOM 1473 C CA . ALA A 1 198 ? 6.483 -13.042 -5.307 1.00 96.44 198 ALA A CA 1
ATOM 1474 C C . ALA A 1 198 ? 5.072 -13.405 -5.772 1.00 96.44 198 ALA A C 1
ATOM 1476 O O . ALA A 1 198 ? 4.130 -12.676 -5.471 1.00 96.44 198 ALA A O 1
ATOM 1477 N N . TYR A 1 199 ? 4.910 -14.523 -6.483 1.00 95.25 199 TYR A N 1
ATOM 1478 C CA . TYR A 1 199 ? 3.576 -15.021 -6.818 1.00 95.25 199 TYR A CA 1
ATOM 1479 C C . TYR A 1 199 ? 2.841 -15.534 -5.571 1.00 95.25 199 TYR A C 1
ATOM 1481 O O . TYR A 1 199 ? 3.453 -15.893 -4.565 1.00 95.25 199 TYR A O 1
ATOM 1489 N N . ALA A 1 200 ? 1.511 -15.612 -5.652 1.00 93.75 200 ALA A N 1
ATOM 1490 C CA . ALA A 1 200 ? 0.597 -15.920 -4.545 1.00 93.75 200 ALA A CA 1
ATOM 1491 C C . ALA A 1 200 ? 0.957 -17.135 -3.674 1.00 93.75 200 ALA A C 1
ATOM 1493 O O . ALA A 1 200 ? 0.615 -17.169 -2.493 1.00 93.75 200 ALA A O 1
ATOM 1494 N N . LYS A 1 201 ? 1.595 -18.152 -4.264 1.00 93.62 201 LYS A N 1
ATOM 1495 C CA . LYS A 1 201 ? 1.954 -19.412 -3.596 1.00 93.62 201 LYS A CA 1
ATOM 1496 C C . LYS A 1 201 ? 3.449 -19.550 -3.308 1.00 93.62 201 LYS A C 1
ATOM 1498 O O . LYS A 1 201 ? 3.867 -20.609 -2.856 1.00 93.62 201 LYS A O 1
ATOM 1503 N N . GLU A 1 202 ? 4.236 -18.506 -3.555 1.00 97.44 202 GLU A N 1
ATOM 1504 C CA . GLU A 1 202 ? 5.654 -18.487 -3.199 1.00 97.44 202 GLU A CA 1
ATOM 1505 C C . GLU A 1 202 ? 5.852 -18.278 -1.695 1.00 97.44 202 GLU A C 1
ATOM 1507 O O . GLU A 1 202 ? 5.018 -17.691 -0.994 1.00 97.44 202 GLU A O 1
ATOM 1512 N N . ASP A 1 203 ? 7.006 -18.728 -1.212 1.00 98.50 203 ASP A N 1
ATOM 1513 C CA . ASP A 1 203 ? 7.376 -18.756 0.197 1.00 98.50 203 ASP A CA 1
ATOM 1514 C C . ASP A 1 203 ? 7.223 -17.405 0.920 1.00 98.50 203 ASP A C 1
ATOM 1516 O O . ASP A 1 203 ? 6.787 -17.418 2.075 1.00 98.50 203 ASP A O 1
ATOM 1520 N N . PRO A 1 204 ? 7.516 -16.226 0.324 1.00 98.38 204 PRO A N 1
ATOM 1521 C CA . PRO A 1 204 ? 7.308 -14.944 0.996 1.00 98.38 204 PRO A CA 1
ATOM 1522 C C . PRO A 1 204 ? 5.835 -14.691 1.330 1.00 98.38 204 PRO A C 1
ATOM 1524 O O . PRO A 1 204 ? 5.523 -14.234 2.430 1.00 98.38 204 PRO A O 1
ATOM 1527 N N . ILE A 1 205 ? 4.918 -15.040 0.422 1.00 98.50 205 ILE A N 1
ATOM 1528 C CA . ILE A 1 205 ? 3.476 -14.865 0.638 1.00 98.50 205 ILE A CA 1
ATOM 1529 C C . ILE A 1 205 ? 2.976 -15.885 1.655 1.00 98.50 205 ILE A C 1
ATOM 1531 O O . ILE A 1 205 ? 2.288 -15.511 2.604 1.00 98.50 205 ILE A O 1
ATOM 1535 N N . VAL A 1 206 ? 3.413 -17.143 1.534 1.00 98.44 206 VAL A N 1
ATOM 1536 C CA . VAL A 1 206 ? 3.126 -18.195 2.522 1.00 98.44 206 VAL A CA 1
ATOM 1537 C C . VAL A 1 206 ? 3.617 -17.791 3.917 1.00 98.44 206 VAL A C 1
ATOM 1539 O O . VAL A 1 206 ? 2.929 -18.011 4.914 1.00 98.44 206 VAL A O 1
ATOM 1542 N N . THR A 1 207 ? 4.781 -17.145 4.006 1.00 98.81 207 THR A N 1
ATOM 1543 C CA . THR A 1 207 ? 5.340 -16.630 5.262 1.00 98.81 207 THR A CA 1
ATOM 1544 C C . THR A 1 207 ? 4.424 -15.584 5.893 1.00 98.81 207 THR A C 1
ATOM 1546 O O . THR A 1 207 ? 4.135 -15.680 7.087 1.00 98.81 207 THR A O 1
ATOM 1549 N N . LEU A 1 208 ? 3.915 -14.625 5.111 1.00 98.81 208 LEU A N 1
ATOM 1550 C CA . LEU A 1 208 ? 2.958 -13.625 5.599 1.00 98.81 208 LEU A CA 1
ATOM 1551 C C . LEU A 1 208 ? 1.636 -14.273 6.036 1.00 98.81 208 LEU A C 1
ATOM 1553 O O . LEU A 1 208 ? 1.127 -13.964 7.116 1.00 98.81 208 LEU A O 1
ATOM 1557 N N . THR A 1 209 ? 1.098 -15.217 5.258 1.00 98.50 209 THR A N 1
ATOM 1558 C CA . THR A 1 209 ? -0.170 -15.880 5.603 1.00 98.50 209 THR A CA 1
ATOM 1559 C C . THR A 1 209 ? -0.049 -16.776 6.833 1.00 98.50 209 THR A C 1
ATOM 1561 O O . THR A 1 209 ? -0.953 -16.807 7.665 1.00 98.50 209 THR A O 1
ATOM 1564 N N . ASN A 1 210 ? 1.103 -17.423 7.038 1.00 98.44 210 ASN A N 1
ATOM 1565 C CA . ASN A 1 210 ? 1.396 -18.186 8.257 1.00 98.44 210 ASN A CA 1
ATOM 1566 C C . ASN A 1 210 ? 1.489 -17.298 9.511 1.00 98.44 210 ASN A C 1
ATOM 1568 O O . ASN A 1 210 ? 1.377 -17.798 10.630 1.00 98.44 210 ASN A O 1
ATOM 1572 N N . LYS A 1 211 ? 1.671 -15.981 9.348 1.00 98.19 211 LYS A N 1
ATOM 1573 C CA . LYS A 1 211 ? 1.573 -14.985 10.428 1.00 98.19 211 LYS A CA 1
ATOM 1574 C C . LYS A 1 211 ? 0.151 -14.459 10.643 1.00 98.19 211 LYS A C 1
ATOM 1576 O O . LYS A 1 211 ? -0.041 -13.564 11.460 1.00 98.19 211 LYS A O 1
ATOM 1581 N N . GLY A 1 212 ? -0.842 -15.029 9.960 1.00 97.94 212 GLY A N 1
ATOM 1582 C CA . GLY A 1 212 ? -2.255 -14.691 10.125 1.00 97.94 212 GLY A CA 1
ATOM 1583 C C . GLY A 1 212 ? -2.740 -13.545 9.239 1.00 97.94 212 GLY A C 1
ATOM 1584 O O . GLY A 1 212 ? -3.846 -13.054 9.457 1.00 97.94 212 GLY A O 1
ATOM 1585 N N . PHE A 1 213 ? -1.944 -13.112 8.257 1.00 98.69 213 PHE A N 1
ATOM 1586 C CA . PHE A 1 213 ? -2.415 -12.194 7.224 1.00 98.69 213 PHE A CA 1
ATOM 1587 C C . PHE A 1 213 ? -3.230 -12.940 6.159 1.00 98.69 213 PHE A C 1
ATOM 1589 O O . PHE A 1 213 ? -2.961 -14.095 5.838 1.00 98.69 213 PHE A O 1
ATOM 1596 N N . ILE A 1 214 ? -4.228 -12.271 5.591 1.00 98.69 214 ILE A N 1
ATOM 1597 C CA . ILE A 1 214 ? -5.132 -12.822 4.584 1.00 98.69 214 ILE A CA 1
ATOM 1598 C C . ILE A 1 214 ? -4.853 -12.130 3.257 1.00 98.69 214 ILE A C 1
ATOM 1600 O O . ILE A 1 214 ? -4.998 -10.913 3.163 1.00 98.69 214 ILE A O 1
ATOM 1604 N N . ASN A 1 215 ? -4.489 -12.909 2.235 1.00 98.12 215 ASN A N 1
ATOM 1605 C CA . ASN A 1 215 ? -4.329 -12.415 0.870 1.00 98.12 215 ASN A CA 1
ATOM 1606 C C . ASN A 1 215 ? -5.701 -11.997 0.313 1.00 98.12 215 ASN A C 1
ATOM 1608 O O . ASN A 1 215 ? -6.576 -12.836 0.095 1.00 98.12 215 ASN A O 1
ATOM 1612 N N . LEU A 1 216 ? -5.899 -10.692 0.127 1.00 98.38 216 LEU A N 1
ATOM 1613 C CA . LEU A 1 216 ? -7.175 -10.121 -0.295 1.00 98.38 216 LEU A CA 1
ATOM 1614 C C . LEU A 1 216 ? -7.454 -10.383 -1.774 1.00 98.38 216 LEU A C 1
ATOM 1616 O O . LEU A 1 216 ? -8.593 -10.680 -2.120 1.00 98.38 216 LEU A O 1
ATOM 1620 N N . VAL A 1 217 ? -6.430 -10.348 -2.627 1.00 95.88 217 VAL A N 1
ATOM 1621 C CA . VAL A 1 217 ? -6.575 -10.703 -4.045 1.00 95.88 217 VAL A CA 1
ATOM 1622 C C . VAL A 1 217 ? -7.084 -12.139 -4.164 1.00 95.88 217 VAL A C 1
ATOM 1624 O O . VAL A 1 217 ? -8.112 -12.381 -4.789 1.00 95.88 217 VAL A O 1
ATOM 1627 N N . GLU A 1 218 ? -6.456 -13.087 -3.461 1.00 95.38 218 GLU A N 1
ATOM 1628 C CA . GLU A 1 218 ? -6.927 -14.478 -3.451 1.00 95.38 218 GLU A CA 1
ATOM 1629 C C . GLU A 1 218 ? -8.349 -14.599 -2.873 1.00 95.38 218 GLU A C 1
ATOM 1631 O O . GLU A 1 218 ? -9.186 -15.302 -3.437 1.00 95.38 218 GLU A O 1
ATOM 1636 N N . LYS A 1 219 ? -8.654 -13.891 -1.777 1.00 96.38 219 LYS A N 1
ATOM 1637 C CA . LYS A 1 219 ? -9.976 -13.917 -1.127 1.00 96.38 219 LYS A CA 1
ATOM 1638 C C . LYS A 1 219 ? -11.106 -13.449 -2.052 1.00 96.38 219 LYS A C 1
ATOM 1640 O O . LYS A 1 219 ? -12.192 -14.023 -1.990 1.00 96.38 219 LYS A O 1
ATOM 1645 N N . PHE A 1 220 ? -10.881 -12.407 -2.856 1.00 96.56 220 PHE A N 1
ATOM 1646 C CA . PHE A 1 220 ? -11.931 -11.762 -3.656 1.00 96.56 220 PHE A CA 1
ATOM 1647 C C . PHE A 1 220 ? -11.927 -12.168 -5.136 1.00 96.56 220 PHE A C 1
ATOM 1649 O O . PHE A 1 220 ? -12.999 -12.260 -5.731 1.00 96.56 220 PHE A O 1
ATOM 1656 N N . GLN A 1 221 ? -10.760 -12.454 -5.718 1.00 93.94 221 GLN A N 1
ATOM 1657 C CA . GLN A 1 221 ? -10.609 -12.809 -7.137 1.00 93.94 221 GLN A CA 1
ATOM 1658 C C . GLN A 1 221 ? -10.313 -14.302 -7.357 1.00 93.94 221 GLN A C 1
ATOM 1660 O O . GLN A 1 221 ? -10.531 -14.833 -8.452 1.00 93.94 221 GLN A O 1
ATOM 1665 N N . GLY A 1 222 ? -9.844 -15.018 -6.329 1.00 90.50 222 GLY A N 1
ATOM 1666 C CA . GLY A 1 222 ? -9.439 -16.420 -6.442 1.00 90.50 222 GLY A CA 1
ATOM 1667 C C . GLY A 1 222 ? -8.375 -16.620 -7.525 1.00 90.50 222 GLY A C 1
ATOM 1668 O O . GLY A 1 222 ? -7.452 -15.825 -7.668 1.00 90.50 222 GLY A O 1
ATOM 1669 N N . ASN A 1 223 ? -8.538 -17.659 -8.346 1.00 86.00 223 ASN A N 1
ATOM 1670 C CA . ASN A 1 223 ? -7.600 -17.991 -9.428 1.00 86.00 223 ASN A CA 1
ATOM 1671 C C . ASN A 1 223 ? -7.647 -17.025 -10.630 1.00 86.00 223 ASN A C 1
ATOM 1673 O O . ASN A 1 223 ? -7.020 -17.307 -11.648 1.00 86.00 223 ASN A O 1
ATOM 1677 N N . ARG A 1 224 ? -8.437 -15.946 -10.563 1.00 86.50 224 ARG A N 1
ATOM 1678 C CA . ARG A 1 224 ? -8.516 -14.927 -11.620 1.00 86.50 224 ARG A CA 1
ATOM 1679 C C . ARG A 1 224 ? -7.650 -13.701 -11.343 1.00 86.50 224 ARG A C 1
ATOM 1681 O O . ARG A 1 224 ? -7.541 -12.882 -12.241 1.00 86.50 224 ARG A O 1
ATOM 1688 N N . GLY A 1 225 ? -7.073 -13.572 -10.147 1.00 86.56 225 GLY A N 1
ATOM 1689 C CA . GLY A 1 225 ? -6.191 -12.451 -9.820 1.00 86.56 225 GLY A CA 1
ATOM 1690 C C . GLY A 1 225 ? -4.898 -12.501 -10.634 1.00 86.56 225 GLY A C 1
ATOM 1691 O O . GLY A 1 225 ? -4.237 -13.544 -10.692 1.00 86.56 225 GLY A O 1
ATOM 1692 N N . TYR A 1 226 ? -4.552 -11.388 -11.270 1.00 86.75 226 TYR A N 1
ATOM 1693 C CA . TYR A 1 226 ? -3.250 -11.135 -11.873 1.00 86.75 226 TYR A CA 1
ATOM 1694 C C . TYR A 1 226 ? -2.980 -9.625 -11.915 1.00 86.75 226 TYR A C 1
ATOM 1696 O O . TYR A 1 226 ? -3.896 -8.825 -12.058 1.00 86.75 226 TYR A O 1
ATOM 1704 N N . SER A 1 227 ? -1.712 -9.235 -11.816 1.00 82.06 227 SER A N 1
ATOM 1705 C CA . SER A 1 227 ? -1.271 -7.838 -11.945 1.00 82.06 227 SER A CA 1
ATOM 1706 C C . SER A 1 227 ? -0.108 -7.672 -12.920 1.00 82.06 227 SER A C 1
ATOM 1708 O O . SER A 1 227 ? 0.319 -6.551 -13.192 1.00 82.06 227 SER A O 1
ATOM 1710 N N . TYR A 1 228 ? 0.429 -8.788 -13.421 1.00 82.31 228 TYR A N 1
ATOM 1711 C CA . TYR A 1 228 ? 1.700 -8.843 -14.119 1.00 82.31 228 TYR A CA 1
ATOM 1712 C C . TYR A 1 228 ? 1.731 -9.995 -15.132 1.00 82.31 228 TYR A C 1
ATOM 1714 O O . TYR A 1 228 ? 1.231 -11.09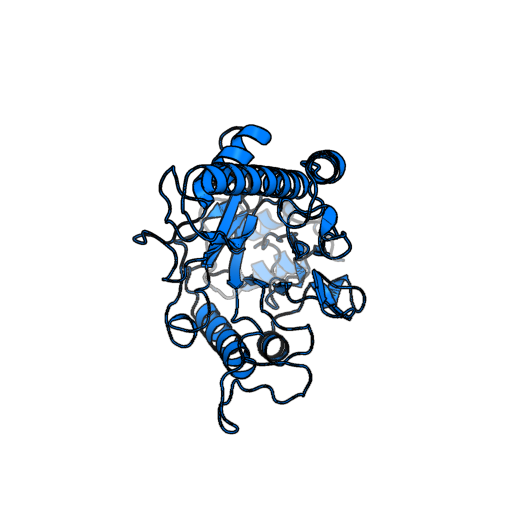5 -14.874 1.00 82.31 228 TYR A O 1
ATOM 1722 N N . LEU A 1 229 ? 2.357 -9.744 -16.284 1.00 82.69 229 LEU A N 1
ATOM 1723 C CA . LEU A 1 229 ? 2.573 -10.731 -17.339 1.00 82.69 229 LEU A CA 1
ATOM 1724 C C . LEU A 1 229 ? 4.064 -10.821 -17.659 1.00 82.69 229 LEU A C 1
ATOM 1726 O O . LEU A 1 229 ? 4.687 -9.839 -18.067 1.00 82.69 229 LEU A O 1
ATOM 1730 N N . PHE A 1 230 ? 4.635 -12.021 -17.540 1.00 80.31 230 PHE A N 1
ATOM 1731 C CA . PHE A 1 230 ? 6.033 -12.273 -17.885 1.00 80.31 230 PHE A CA 1
ATOM 1732 C C . PHE A 1 230 ? 6.197 -13.594 -18.620 1.00 80.31 230 PHE A C 1
ATOM 1734 O O . PHE A 1 230 ? 5.714 -14.631 -18.184 1.00 80.31 230 PHE A O 1
ATOM 1741 N N . GLY A 1 231 ? 6.883 -13.563 -19.765 1.00 73.88 231 GLY A N 1
ATOM 1742 C CA . GLY A 1 231 ? 7.141 -14.775 -20.550 1.00 73.88 231 GLY A CA 1
ATOM 1743 C C . GLY A 1 231 ? 5.881 -15.486 -21.067 1.00 73.88 231 GLY A C 1
ATOM 1744 O O . GLY A 1 231 ? 5.968 -16.650 -21.439 1.00 73.88 231 GLY A O 1
ATOM 1745 N N . GLY A 1 232 ? 4.730 -14.802 -21.104 1.00 77.81 232 GLY A N 1
ATOM 1746 C CA . GLY A 1 232 ? 3.434 -15.391 -21.463 1.00 77.81 232 GLY A CA 1
ATOM 1747 C C . GLY A 1 232 ? 2.676 -16.027 -20.292 1.00 77.81 232 GLY A C 1
ATOM 1748 O O . GLY A 1 232 ? 1.601 -16.578 -20.512 1.00 77.81 232 GLY A O 1
ATOM 1749 N N . GLU A 1 233 ? 3.205 -15.944 -19.071 1.00 80.19 233 GLU A N 1
ATOM 1750 C CA . GLU A 1 233 ? 2.532 -16.371 -17.844 1.00 80.19 233 GLU A CA 1
ATOM 1751 C C . GLU A 1 233 ? 1.896 -15.166 -17.139 1.00 80.19 233 GLU A C 1
ATOM 1753 O O . GLU A 1 233 ? 2.514 -14.102 -17.044 1.00 80.19 233 GLU A O 1
ATOM 1758 N N . SER A 1 234 ? 0.669 -15.346 -16.642 1.00 84.56 234 SER A N 1
ATOM 1759 C CA . SER A 1 234 ? -0.089 -14.331 -15.902 1.00 84.56 234 SER A CA 1
ATOM 1760 C C . SER A 1 234 ? -0.153 -14.690 -14.421 1.00 84.56 234 SER A C 1
ATOM 1762 O O . SER A 1 234 ? -0.501 -15.815 -14.056 1.00 84.56 234 SER A O 1
ATOM 1764 N N . GLY A 1 235 ? 0.139 -13.715 -13.567 1.00 89.19 235 GLY A N 1
ATOM 1765 C CA . GLY A 1 235 ? 0.001 -13.817 -12.118 1.00 89.19 235 GLY A CA 1
ATOM 1766 C C . GLY A 1 235 ? 0.093 -12.439 -11.475 1.00 89.19 235 GLY A C 1
ATOM 1767 O O . GLY A 1 235 ? 0.137 -11.428 -12.171 1.00 89.19 235 GLY A O 1
ATOM 1768 N N . TYR A 1 236 ? 0.113 -12.370 -10.148 1.00 91.50 236 TYR A N 1
ATOM 1769 C CA . TYR A 1 236 ? 0.281 -11.104 -9.435 1.00 91.50 236 TYR A CA 1
ATOM 1770 C C . TYR A 1 236 ? 1.498 -11.138 -8.517 1.00 91.50 236 TYR A C 1
ATOM 1772 O O . TYR A 1 236 ? 1.726 -12.106 -7.783 1.00 91.50 236 TYR A O 1
ATOM 1780 N N . LEU A 1 237 ? 2.282 -10.065 -8.597 1.00 94.38 237 LEU A N 1
ATOM 1781 C CA . LEU A 1 237 ? 3.400 -9.762 -7.698 1.00 94.38 237 LEU A CA 1
ATOM 1782 C C . LEU A 1 237 ? 3.040 -8.633 -6.726 1.00 94.38 237 LEU A C 1
ATOM 1784 O O . LEU A 1 237 ? 3.683 -8.484 -5.685 1.00 94.38 237 LEU A O 1
ATOM 1788 N N . ASP A 1 238 ? 1.992 -7.881 -7.056 1.00 96.19 238 ASP A N 1
ATOM 1789 C CA . ASP A 1 238 ? 1.424 -6.814 -6.253 1.00 96.19 238 ASP A CA 1
ATOM 1790 C C . ASP A 1 238 ? 0.348 -7.403 -5.354 1.00 96.19 238 ASP A C 1
ATOM 1792 O O . ASP A 1 238 ? -0.633 -7.983 -5.819 1.00 96.19 238 ASP A O 1
ATOM 1796 N N . HIS A 1 239 ? 0.536 -7.282 -4.045 1.00 97.62 239 HIS A N 1
ATOM 1797 C CA . HIS A 1 239 ? -0.365 -7.896 -3.076 1.00 97.62 239 HIS A CA 1
ATOM 1798 C C . HIS A 1 239 ? -1.083 -6.854 -2.240 1.00 97.62 239 HIS A C 1
ATOM 1800 O O . HIS A 1 239 ? -0.577 -5.760 -1.989 1.00 97.62 239 HIS A O 1
ATOM 1806 N N . ALA A 1 240 ? -2.234 -7.270 -1.720 1.00 98.38 240 ALA A N 1
ATOM 1807 C CA . ALA A 1 240 ? -2.842 -6.689 -0.541 1.00 98.38 240 ALA A CA 1
ATOM 1808 C C . ALA A 1 240 ? -3.114 -7.791 0.481 1.00 98.38 240 ALA A C 1
ATOM 1810 O O . ALA A 1 240 ? -3.851 -8.737 0.200 1.00 98.38 240 ALA A O 1
ATOM 1811 N N . LEU A 1 241 ? -2.506 -7.684 1.662 1.00 98.81 241 LEU A N 1
ATOM 1812 C CA . LEU A 1 241 ? -2.685 -8.622 2.759 1.00 98.81 241 LEU A CA 1
ATOM 1813 C C . LEU A 1 241 ? -3.181 -7.892 4.006 1.00 98.81 241 LEU A C 1
ATOM 1815 O O . LEU A 1 241 ? -2.486 -7.039 4.557 1.00 98.81 241 LEU A O 1
ATOM 1819 N N . ALA A 1 242 ? -4.375 -8.249 4.468 1.00 98.81 242 ALA A N 1
ATOM 1820 C CA . ALA A 1 242 ? -4.963 -7.683 5.680 1.00 98.81 242 ALA A CA 1
ATOM 1821 C C . ALA A 1 242 ? -4.660 -8.556 6.898 1.00 98.81 242 ALA A C 1
ATOM 1823 O O . ALA A 1 242 ? -4.650 -9.784 6.798 1.00 98.81 242 ALA A O 1
ATOM 1824 N N . SER A 1 243 ? -4.475 -7.940 8.064 1.00 98.62 243 SER A N 1
ATOM 1825 C CA . SER A 1 243 ? -4.488 -8.656 9.337 1.00 98.62 243 SER A CA 1
ATOM 1826 C C . SER A 1 243 ? -5.833 -9.365 9.545 1.00 98.62 243 SER A C 1
ATOM 1828 O O . SER A 1 243 ? -6.850 -9.024 8.933 1.00 98.62 243 SER A O 1
ATOM 1830 N N . ALA A 1 244 ? -5.863 -10.344 10.449 1.00 96.69 244 ALA A N 1
ATOM 1831 C CA . ALA A 1 244 ? -7.103 -11.027 10.818 1.00 96.69 244 ALA A CA 1
ATOM 1832 C C . ALA A 1 244 ? -8.195 -10.071 11.342 1.00 96.69 244 ALA A C 1
ATOM 1834 O O . ALA A 1 244 ? -9.373 -10.352 11.148 1.00 96.69 244 ALA A O 1
ATOM 1835 N N . ALA A 1 245 ? -7.811 -8.950 11.968 1.00 94.94 245 ALA A N 1
ATOM 1836 C CA . ALA A 1 245 ? -8.737 -7.925 12.457 1.00 94.94 245 ALA A CA 1
ATOM 1837 C C . ALA A 1 245 ? -9.312 -7.052 11.324 1.00 94.94 245 ALA A C 1
ATOM 1839 O O . ALA A 1 245 ? -10.511 -6.768 11.319 1.00 94.94 245 ALA A O 1
ATOM 1840 N N . LEU A 1 246 ? -8.494 -6.729 10.313 1.00 97.62 246 LEU A N 1
ATOM 1841 C CA . LEU A 1 246 ? -8.912 -5.882 9.195 1.00 97.62 246 LEU A CA 1
ATOM 1842 C C . LEU A 1 246 ? -9.672 -6.656 8.111 1.00 97.62 246 LEU A C 1
ATOM 1844 O O . LEU A 1 246 ? -10.575 -6.113 7.486 1.00 97.62 246 LEU A O 1
ATOM 1848 N N . SER A 1 247 ? -9.344 -7.928 7.860 1.00 97.81 247 SER A N 1
ATOM 1849 C CA . SER A 1 247 ? -9.947 -8.713 6.764 1.00 97.81 247 SER A CA 1
ATOM 1850 C C . SER A 1 247 ? -11.492 -8.742 6.761 1.00 97.81 247 SER A C 1
ATOM 1852 O O . SER A 1 247 ? -12.067 -8.660 5.671 1.00 97.81 247 SER A O 1
ATOM 1854 N N . PRO A 1 248 ? -12.200 -8.827 7.909 1.00 95.12 248 PRO A N 1
ATOM 1855 C CA . PRO A 1 248 ? -13.664 -8.711 7.971 1.00 95.12 248 PRO A CA 1
ATOM 1856 C C . PRO A 1 248 ? -14.223 -7.323 7.620 1.00 95.12 248 PRO A C 1
ATOM 1858 O O . PRO A 1 248 ? -15.419 -7.198 7.369 1.00 95.12 248 PRO A O 1
ATOM 1861 N N . GLN A 1 249 ? -13.377 -6.294 7.621 1.00 96.00 249 GLN A N 1
ATOM 1862 C CA . GLN A 1 249 ? -13.711 -4.905 7.301 1.00 96.00 249 GLN A CA 1
ATOM 1863 C C . GLN A 1 249 ? -13.299 -4.526 5.869 1.00 96.00 249 GLN A C 1
ATOM 1865 O O . GLN A 1 249 ? -13.444 -3.378 5.460 1.00 96.00 249 GLN A O 1
ATOM 1870 N N . VAL A 1 250 ? -12.793 -5.480 5.082 1.00 97.69 250 VAL A N 1
ATOM 1871 C CA . VAL A 1 250 ? -12.564 -5.302 3.645 1.00 97.69 250 VAL A CA 1
ATOM 1872 C C . VAL A 1 250 ? -13.832 -5.703 2.900 1.00 97.69 250 VAL A C 1
ATOM 1874 O O . VAL A 1 250 ? -14.243 -6.863 2.971 1.00 97.69 250 VAL A O 1
ATOM 1877 N N . SER A 1 251 ? -14.427 -4.763 2.168 1.00 96.25 251 SER A N 1
ATOM 1878 C CA . SER A 1 251 ? -15.607 -5.019 1.331 1.00 96.25 251 SER A CA 1
ATOM 1879 C C . SER A 1 251 ? -15.229 -5.659 0.003 1.00 96.25 251 SER A C 1
ATOM 1881 O O . SER A 1 251 ? -15.956 -6.516 -0.500 1.00 96.25 251 SER A O 1
ATOM 1883 N N . TYR A 1 252 ? -14.097 -5.241 -0.567 1.00 94.81 252 TYR A N 1
ATOM 1884 C CA . TYR A 1 252 ? -13.670 -5.677 -1.887 1.00 94.81 252 TYR A CA 1
ATOM 1885 C C . TYR A 1 252 ? -12.167 -5.459 -2.106 1.00 94.81 252 TYR A C 1
ATOM 1887 O O . TYR A 1 252 ? -11.573 -4.547 -1.528 1.00 94.81 252 TYR A O 1
ATOM 1895 N N . ALA A 1 253 ? -11.552 -6.284 -2.954 1.00 96.88 253 ALA A N 1
ATOM 1896 C CA . ALA A 1 253 ? -10.207 -6.062 -3.476 1.00 96.88 253 ALA A CA 1
ATOM 1897 C C . ALA A 1 253 ? -10.101 -6.589 -4.913 1.00 96.88 253 ALA A C 1
ATOM 1899 O O . ALA A 1 253 ? -10.627 -7.663 -5.217 1.00 96.88 253 ALA A O 1
ATOM 1900 N N . MET A 1 254 ? -9.429 -5.846 -5.789 1.00 94.31 254 MET A N 1
ATOM 1901 C CA . MET A 1 254 ? -9.170 -6.261 -7.169 1.00 94.31 254 MET A CA 1
ATOM 1902 C C . MET A 1 254 ? -7.928 -5.592 -7.741 1.00 94.31 254 MET A C 1
ATOM 1904 O O . MET A 1 254 ? -7.557 -4.496 -7.327 1.00 94.31 254 MET A O 1
ATOM 1908 N N . GLU A 1 255 ? -7.360 -6.199 -8.766 1.00 94.38 255 GLU A N 1
ATOM 1909 C CA . GLU A 1 255 ? -6.448 -5.561 -9.700 1.00 94.38 255 GLU A CA 1
ATOM 1910 C C . GLU A 1 255 ? -7.257 -4.810 -10.760 1.00 94.38 255 GLU A C 1
ATOM 1912 O O . GLU A 1 255 ? -8.173 -5.356 -11.380 1.00 94.38 255 GLU A O 1
ATOM 1917 N N . TRP A 1 256 ? -6.966 -3.526 -10.960 1.00 95.19 256 TRP A N 1
ATOM 1918 C CA . TRP A 1 256 ? -7.584 -2.783 -12.050 1.00 95.19 256 TRP A CA 1
ATOM 1919 C C . TRP A 1 256 ? -6.742 -2.928 -13.312 1.00 95.19 256 TRP A C 1
ATOM 1921 O O . TRP A 1 256 ? -5.732 -2.250 -13.464 1.00 95.19 256 TRP A O 1
ATOM 1931 N N . HIS A 1 257 ? -7.181 -3.808 -14.211 1.00 95.06 257 HIS A N 1
ATOM 1932 C CA . HIS A 1 257 ? -6.474 -4.121 -15.451 1.00 95.06 257 HIS A CA 1
ATOM 1933 C C . HIS A 1 257 ? -6.416 -2.932 -16.412 1.00 95.06 257 HIS A C 1
ATOM 1935 O O . HIS A 1 257 ? -7.346 -2.676 -17.181 1.00 95.06 257 HIS A O 1
ATOM 1941 N N . ILE A 1 258 ? -5.309 -2.195 -16.352 1.00 95.38 258 ILE A N 1
ATOM 1942 C CA . ILE A 1 258 ? -5.011 -1.059 -17.232 1.00 95.38 258 ILE A CA 1
ATOM 1943 C C . ILE A 1 258 ? -3.609 -1.163 -17.844 1.00 95.38 258 ILE A C 1
ATOM 1945 O O . ILE A 1 258 ? -3.253 -0.348 -18.685 1.00 95.38 258 ILE A O 1
ATOM 1949 N N . ASN A 1 259 ? -2.788 -2.132 -17.446 1.00 93.62 259 ASN A N 1
ATOM 1950 C CA . ASN A 1 259 ? -1.368 -2.198 -17.775 1.00 93.62 259 ASN A CA 1
ATOM 1951 C C . ASN A 1 259 ? -0.925 -3.579 -18.262 1.00 93.62 259 ASN A C 1
ATOM 1953 O O . ASN A 1 259 ? -0.301 -3.653 -19.324 1.00 93.62 259 ASN A O 1
ATOM 1957 N N . ALA A 1 260 ? -1.211 -4.650 -17.513 1.00 88.88 260 ALA A N 1
ATOM 1958 C CA . ALA A 1 260 ? -0.636 -5.974 -17.789 1.00 88.88 260 ALA A CA 1
ATOM 1959 C C . ALA A 1 260 ? -1.077 -6.540 -19.150 1.00 88.88 260 ALA A C 1
ATOM 1961 O O . ALA A 1 260 ? -0.262 -7.111 -19.876 1.00 88.88 260 ALA A O 1
ATOM 1962 N N . ASP A 1 261 ? -2.340 -6.312 -19.517 1.00 90.81 261 ASP A N 1
ATOM 1963 C CA . ASP A 1 261 ? -2.929 -6.772 -20.781 1.00 90.81 261 ASP A CA 1
ATOM 1964 C C . ASP A 1 261 ? -2.616 -5.846 -21.971 1.00 90.81 261 ASP A C 1
ATOM 1966 O O . ASP A 1 261 ? -2.806 -6.216 -23.133 1.00 90.81 261 ASP A O 1
ATOM 1970 N N . GLU A 1 262 ? -2.126 -4.635 -21.700 1.00 92.38 262 GLU A N 1
ATOM 1971 C CA . GLU A 1 262 ? -1.852 -3.639 -22.729 1.00 92.38 262 GLU A CA 1
ATOM 1972 C C . GLU A 1 262 ? -0.525 -3.900 -23.444 1.00 92.38 262 GLU A C 1
ATOM 1974 O O . GLU A 1 262 ? 0.512 -4.196 -22.840 1.00 92.38 262 GLU A O 1
ATOM 1979 N N . SER A 1 263 ? -0.525 -3.699 -24.764 1.00 91.31 263 SER A N 1
ATOM 1980 C CA . SER A 1 263 ? 0.697 -3.822 -25.556 1.00 91.31 263 SER A CA 1
ATOM 1981 C C . SER A 1 263 ? 1.722 -2.759 -25.161 1.00 91.31 263 SER A C 1
ATOM 1983 O O . SER A 1 263 ? 1.400 -1.579 -25.017 1.00 91.31 263 SER A O 1
ATOM 1985 N N . THR A 1 264 ? 2.997 -3.150 -25.091 1.00 90.06 264 THR A N 1
ATOM 1986 C CA . THR A 1 264 ? 4.106 -2.229 -24.806 1.00 90.06 264 THR A CA 1
ATOM 1987 C C . THR A 1 264 ? 4.223 -1.095 -25.826 1.00 90.06 264 THR A C 1
ATOM 1989 O O . THR A 1 264 ? 4.788 -0.057 -25.513 1.00 90.06 264 THR A O 1
ATOM 1992 N N . VAL A 1 265 ? 3.650 -1.221 -27.030 1.00 92.44 265 VAL A N 1
ATOM 1993 C CA . VAL A 1 265 ? 3.668 -0.132 -28.022 1.00 92.44 265 VAL A CA 1
ATOM 1994 C C . VAL A 1 265 ? 2.843 1.091 -27.600 1.00 92.44 265 VAL A C 1
ATOM 1996 O O . VAL A 1 265 ? 3.107 2.174 -28.116 1.00 92.44 265 VAL A O 1
ATOM 1999 N N . PHE A 1 266 ? 1.892 0.937 -26.670 1.00 94.00 266 PHE A N 1
ATOM 2000 C CA . PHE A 1 266 ? 1.057 2.022 -26.130 1.00 94.00 266 PHE A CA 1
ATOM 2001 C C . PHE A 1 266 ? 1.654 2.701 -24.889 1.00 94.00 266 PHE A C 1
ATOM 2003 O O . PHE A 1 266 ? 1.022 3.579 -24.283 1.00 94.00 266 PHE A O 1
ATOM 2010 N N . ASP A 1 267 ? 2.860 2.287 -24.492 1.00 91.31 267 ASP A N 1
ATOM 2011 C CA . ASP A 1 267 ? 3.568 2.883 -23.369 1.00 91.31 267 ASP A CA 1
ATOM 2012 C C . ASP A 1 267 ? 3.985 4.340 -23.653 1.00 91.31 267 ASP A C 1
ATOM 2014 O O . ASP A 1 267 ? 3.758 4.922 -24.718 1.00 91.31 267 ASP A O 1
ATOM 2018 N N . TYR A 1 268 ? 4.575 4.973 -22.647 1.00 92.25 268 TYR A N 1
ATOM 2019 C CA . TYR A 1 268 ? 5.057 6.350 -22.730 1.00 92.25 268 TYR A CA 1
ATOM 2020 C C . TYR A 1 268 ? 6.419 6.473 -23.434 1.00 92.25 268 TYR A C 1
ATOM 2022 O O . TYR A 1 268 ? 6.886 7.593 -23.664 1.00 92.25 268 TYR A O 1
ATOM 2030 N N . ASN A 1 269 ? 7.057 5.352 -23.782 1.00 91.25 269 ASN A N 1
ATOM 2031 C CA . ASN A 1 269 ? 8.425 5.326 -24.262 1.00 91.25 269 ASN A CA 1
ATOM 2032 C C . ASN A 1 269 ? 8.548 5.754 -25.725 1.00 91.25 269 ASN A C 1
ATOM 2034 O O . ASN A 1 269 ? 7.673 5.486 -26.553 1.00 91.25 269 ASN A O 1
ATOM 2038 N N . LEU A 1 270 ? 9.660 6.405 -26.063 1.00 91.06 270 LEU A N 1
ATOM 2039 C CA . LEU A 1 270 ? 9.914 6.911 -27.416 1.00 91.06 270 LEU A CA 1
ATOM 2040 C C . LEU A 1 270 ? 10.835 5.990 -28.223 1.00 91.06 270 LEU A C 1
ATOM 2042 O O . LEU A 1 270 ? 10.798 6.019 -29.457 1.00 91.06 270 LEU A O 1
ATOM 2046 N N . GLU A 1 271 ? 11.637 5.157 -27.556 1.00 89.31 271 GLU A N 1
ATOM 2047 C CA . GLU A 1 271 ? 12.527 4.209 -28.212 1.00 89.31 271 GLU A CA 1
ATOM 2048 C C . GLU A 1 271 ? 11.764 3.142 -29.004 1.00 89.31 271 GLU A C 1
ATOM 2050 O O . GLU A 1 271 ? 10.628 2.778 -28.697 1.00 89.31 271 GLU A O 1
ATOM 2055 N N . ASN A 1 272 ? 12.419 2.629 -30.049 1.00 89.38 272 ASN A N 1
ATOM 2056 C CA . ASN A 1 272 ? 11.891 1.585 -30.932 1.00 89.38 272 ASN A CA 1
ATOM 2057 C C . ASN A 1 272 ? 10.569 1.949 -31.644 1.00 89.38 272 ASN A C 1
ATOM 2059 O O . ASN A 1 272 ? 9.902 1.067 -32.184 1.00 89.38 272 ASN A O 1
ATOM 2063 N N . LYS A 1 273 ? 10.208 3.241 -31.693 1.00 91.75 273 LYS A N 1
ATOM 2064 C CA . LYS A 1 273 ? 9.046 3.779 -32.413 1.00 91.75 273 LYS A CA 1
ATOM 2065 C C . LYS A 1 273 ? 9.488 4.836 -33.429 1.00 91.75 273 LYS A C 1
ATOM 2067 O O . LYS A 1 273 ? 10.318 5.692 -33.132 1.00 91.75 273 LYS A O 1
ATOM 2072 N N . THR A 1 274 ? 8.915 4.801 -34.630 1.00 94.44 274 THR A N 1
ATOM 2073 C CA . THR A 1 274 ? 9.023 5.903 -35.605 1.00 94.44 274 THR A CA 1
ATOM 2074 C C . THR A 1 274 ? 8.274 7.143 -35.105 1.00 94.44 274 THR A C 1
ATOM 2076 O O . THR A 1 274 ? 7.378 7.027 -34.274 1.00 94.44 274 THR A O 1
ATOM 2079 N N . VAL A 1 275 ? 8.574 8.328 -35.648 1.00 93.00 275 VAL A N 1
ATOM 2080 C CA . VAL A 1 275 ? 7.873 9.581 -35.286 1.00 93.00 275 VAL A CA 1
ATOM 2081 C C . VAL A 1 275 ? 6.353 9.458 -35.450 1.00 93.00 275 VAL A C 1
ATOM 2083 O O . VAL A 1 275 ? 5.605 9.909 -34.589 1.00 93.00 275 VAL A O 1
ATOM 2086 N N . GLN A 1 276 ? 5.896 8.792 -36.515 1.00 95.12 276 GLN A N 1
ATOM 2087 C CA . GLN A 1 276 ? 4.471 8.546 -36.740 1.00 95.12 276 GLN A CA 1
ATOM 2088 C C . GLN A 1 276 ? 3.881 7.637 -35.649 1.00 95.12 276 GLN A C 1
ATOM 2090 O O . GLN A 1 276 ? 2.875 7.977 -35.042 1.00 95.12 276 GLN A O 1
ATOM 2095 N N . GLN A 1 277 ? 4.557 6.534 -35.308 1.00 95.25 277 GLN A N 1
ATOM 2096 C CA . GLN A 1 277 ? 4.119 5.637 -34.228 1.00 95.25 277 GLN A CA 1
ATOM 2097 C C . GLN A 1 277 ? 4.117 6.319 -32.852 1.00 95.25 277 GLN A C 1
ATOM 2099 O O . GLN A 1 277 ? 3.238 6.056 -32.039 1.00 95.25 277 GLN A O 1
ATOM 2104 N N . GLN A 1 278 ? 5.071 7.216 -32.580 1.00 92.81 278 GLN A N 1
ATOM 2105 C CA . GLN A 1 278 ? 5.099 7.999 -31.339 1.00 92.81 278 GLN A CA 1
ATOM 2106 C C . GLN A 1 278 ? 3.896 8.943 -31.203 1.00 92.81 278 GLN A C 1
ATOM 2108 O O . GLN A 1 278 ? 3.547 9.295 -30.070 1.00 92.81 278 GLN A O 1
ATOM 2113 N N . ALA A 1 279 ? 3.314 9.383 -32.324 1.00 90.88 279 ALA A N 1
ATOM 2114 C CA . ALA A 1 279 ? 2.103 10.197 -32.366 1.00 90.88 279 ALA A CA 1
ATOM 2115 C C . ALA A 1 279 ? 0.831 9.335 -32.316 1.00 90.88 279 ALA A C 1
ATOM 2117 O O . ALA A 1 279 ? -0.102 9.685 -31.600 1.00 90.88 279 ALA A O 1
ATOM 2118 N N . ASP A 1 280 ? 0.814 8.202 -33.022 1.00 94.19 280 ASP A N 1
ATOM 2119 C CA . ASP A 1 280 ? -0.378 7.359 -33.163 1.00 94.19 280 ASP A CA 1
ATOM 2120 C C . ASP A 1 280 ? -0.660 6.483 -31.933 1.00 94.19 280 ASP A C 1
ATOM 2122 O O . ASP A 1 280 ? -1.819 6.215 -31.622 1.00 94.19 280 ASP A O 1
ATOM 2126 N N . PHE A 1 281 ? 0.380 6.004 -31.241 1.00 94.75 281 PHE A N 1
ATOM 2127 C CA . PHE A 1 281 ? 0.227 5.003 -30.175 1.00 94.75 281 PHE A CA 1
ATOM 2128 C C . PHE A 1 281 ? 0.187 5.589 -28.762 1.00 94.75 281 PHE A C 1
ATOM 2130 O O . PHE A 1 281 ? -0.251 4.915 -27.833 1.00 94.75 281 PHE A O 1
ATOM 2137 N N . TYR A 1 282 ? 0.617 6.836 -28.569 1.00 94.94 282 TYR A N 1
ATOM 2138 C CA . TYR A 1 282 ? 0.556 7.460 -27.251 1.00 94.94 282 TYR A CA 1
ATOM 2139 C C . TYR A 1 282 ? -0.808 8.111 -27.007 1.00 94.94 282 TYR A C 1
ATOM 2141 O O . TYR A 1 282 ? -1.243 8.977 -27.763 1.00 94.94 282 TYR A O 1
ATOM 2149 N N . GLN A 1 283 ? -1.427 7.770 -25.877 1.00 95.06 283 GLN A N 1
ATOM 2150 C CA . GLN A 1 283 ? -2.565 8.499 -25.323 1.00 95.06 283 GLN A CA 1
ATOM 2151 C C . GLN A 1 283 ? -2.335 8.794 -23.833 1.00 95.06 283 GLN A C 1
ATOM 2153 O O . GLN A 1 283 ? -1.860 7.904 -23.116 1.00 95.06 283 GLN A O 1
ATOM 2158 N N . PRO A 1 284 ? -2.697 9.996 -23.336 1.00 94.94 284 PRO A N 1
ATOM 2159 C CA . PRO A 1 284 ? -2.587 10.378 -21.923 1.00 94.94 284 PRO A CA 1
ATOM 2160 C C . PRO A 1 284 ? -3.723 9.770 -21.071 1.00 94.94 284 PRO A C 1
ATOM 2162 O O . PRO A 1 284 ? -4.337 10.438 -20.244 1.00 94.94 284 PRO A O 1
ATOM 2165 N N . THR A 1 285 ? -4.052 8.506 -21.321 1.00 95.75 285 THR A N 1
ATOM 2166 C CA . THR A 1 285 ? -5.052 7.713 -20.597 1.00 95.75 285 THR A CA 1
ATOM 2167 C C . THR A 1 285 ? -4.370 6.831 -19.545 1.00 95.75 285 THR A C 1
ATOM 2169 O O . THR A 1 285 ? -3.169 6.599 -19.657 1.00 95.75 285 THR A O 1
ATOM 2172 N N . PRO A 1 286 ? -5.107 6.255 -18.576 1.00 95.88 286 PRO A N 1
ATOM 2173 C CA . PRO A 1 286 ? -4.531 5.342 -17.579 1.00 95.88 286 PRO A CA 1
ATOM 2174 C C . PRO A 1 286 ? -3.799 4.128 -18.173 1.00 95.88 286 PRO A C 1
ATOM 2176 O O . PRO A 1 286 ? -2.880 3.600 -17.554 1.00 95.88 286 PRO A O 1
ATOM 2179 N N . PHE A 1 287 ? -4.208 3.698 -19.370 1.00 96.50 287 PHE A N 1
ATOM 2180 C CA . PHE A 1 287 ? -3.728 2.471 -19.995 1.00 96.50 287 PHE A CA 1
ATOM 2181 C C . PHE A 1 287 ? -2.233 2.498 -20.333 1.00 96.50 287 PHE A C 1
ATOM 2183 O O . PHE A 1 287 ? -1.739 3.487 -20.887 1.00 96.50 287 PHE A O 1
ATOM 2190 N N . ARG A 1 288 ? -1.520 1.406 -20.035 1.00 94.19 288 ARG A N 1
ATOM 2191 C CA . ARG A 1 288 ? -0.074 1.216 -20.252 1.00 94.19 288 ARG A CA 1
ATOM 2192 C C . ARG A 1 288 ? 0.789 2.344 -19.666 1.00 94.19 288 ARG A C 1
ATOM 2194 O O . ARG A 1 288 ? 1.763 2.799 -20.268 1.00 94.19 288 ARG A O 1
ATOM 2201 N N . GLY A 1 289 ? 0.406 2.841 -18.493 1.00 91.81 289 GLY A N 1
ATOM 2202 C CA . GLY A 1 289 ? 1.215 3.767 -17.693 1.00 91.81 289 GLY A CA 1
ATOM 2203 C C . GLY A 1 289 ? 2.315 3.069 -16.889 1.00 91.81 289 GLY A C 1
ATOM 2204 O O . GLY A 1 289 ? 3.278 3.713 -16.479 1.00 91.81 289 GLY A O 1
ATOM 2205 N N . SER A 1 290 ? 2.180 1.758 -16.691 1.00 91.19 290 SER A N 1
ATOM 2206 C CA . SER A 1 290 ? 3.117 0.885 -15.985 1.00 91.19 290 SER A CA 1
ATOM 2207 C C . SER A 1 290 ? 3.106 -0.507 -16.632 1.00 91.19 290 SER A C 1
ATOM 2209 O O . SER A 1 290 ? 2.316 -0.795 -17.529 1.00 91.19 290 SER A O 1
ATOM 2211 N N . ASP A 1 291 ? 4.027 -1.358 -16.213 1.00 87.75 291 ASP A N 1
ATOM 2212 C CA . ASP A 1 291 ? 4.047 -2.798 -16.433 1.00 87.75 291 ASP A CA 1
ATOM 2213 C C . ASP A 1 291 ? 3.277 -3.595 -15.364 1.00 87.75 291 ASP A C 1
ATOM 2215 O O . ASP A 1 291 ? 3.105 -4.798 -15.541 1.00 87.75 291 ASP A O 1
ATOM 2219 N N . HIS A 1 292 ? 2.773 -2.933 -14.318 1.00 91.94 292 HIS A N 1
ATOM 2220 C CA . HIS A 1 292 ? 1.967 -3.524 -13.247 1.00 91.94 292 HIS A CA 1
ATOM 2221 C C . HIS A 1 292 ? 0.554 -2.935 -13.214 1.00 91.94 292 HIS A C 1
ATOM 2223 O O . HIS A 1 292 ? 0.379 -1.720 -13.335 1.00 91.94 292 HIS A O 1
ATOM 2229 N N . ASP A 1 293 ? -0.463 -3.765 -12.995 1.00 94.94 293 ASP A N 1
ATOM 2230 C CA . ASP A 1 293 ? -1.807 -3.283 -12.661 1.00 94.94 293 ASP A CA 1
ATOM 2231 C C . ASP A 1 293 ? -1.883 -2.828 -11.192 1.00 94.94 293 ASP A C 1
ATOM 2233 O O . ASP A 1 293 ? -1.361 -3.504 -10.302 1.00 94.94 293 ASP A O 1
ATOM 2237 N N . PRO A 1 294 ? -2.551 -1.701 -10.889 1.00 96.50 294 PRO A N 1
ATOM 2238 C CA . PRO A 1 294 ? -2.760 -1.275 -9.512 1.00 96.50 294 PRO A CA 1
ATOM 2239 C C . PRO A 1 294 ? -3.755 -2.186 -8.781 1.00 96.50 294 PRO A C 1
ATOM 2241 O O . PRO A 1 294 ? -4.836 -2.489 -9.288 1.00 96.50 294 PRO A O 1
ATOM 2244 N N . VAL A 1 295 ? -3.429 -2.538 -7.535 1.00 97.62 295 VAL A N 1
ATOM 2245 C CA . VAL A 1 295 ? -4.346 -3.222 -6.612 1.00 97.62 295 VAL A CA 1
ATOM 2246 C C . VAL A 1 295 ? -5.197 -2.186 -5.874 1.00 97.62 295 VAL A C 1
ATOM 2248 O O . VAL A 1 295 ? -4.671 -1.302 -5.195 1.00 97.62 295 VAL A O 1
ATOM 2251 N N . VAL A 1 296 ? -6.518 -2.307 -5.978 1.00 98.06 296 VAL A N 1
ATOM 2252 C CA . VAL A 1 296 ? -7.512 -1.454 -5.317 1.00 98.06 296 VAL A CA 1
ATOM 2253 C C . VAL A 1 296 ? -8.190 -2.244 -4.204 1.00 98.06 296 VAL A C 1
ATOM 2255 O O . VAL A 1 296 ? -8.672 -3.353 -4.429 1.00 98.06 296 VAL A O 1
ATOM 2258 N N . VAL A 1 297 ? -8.247 -1.663 -3.005 1.00 98.50 297 VAL A N 1
ATOM 2259 C CA . VAL A 1 297 ? -8.888 -2.253 -1.822 1.00 98.50 297 VAL A CA 1
ATOM 2260 C C . VAL A 1 297 ? -9.933 -1.283 -1.285 1.00 98.50 297 VAL A C 1
ATOM 2262 O O . VAL A 1 297 ? -9.637 -0.112 -1.053 1.00 98.50 297 VAL A O 1
ATOM 2265 N N . GLU A 1 298 ? -11.146 -1.777 -1.058 1.00 98.00 298 GLU A N 1
ATOM 2266 C CA . GLU A 1 298 ? -12.226 -1.035 -0.417 1.00 98.00 298 GLU A CA 1
ATOM 2267 C C . GLU A 1 298 ? -12.353 -1.458 1.050 1.00 98.00 298 GLU A C 1
ATOM 2269 O O . GLU A 1 298 ? -12.635 -2.621 1.359 1.00 98.00 298 GLU A O 1
ATOM 2274 N N . LEU A 1 299 ? -12.158 -0.497 1.956 1.00 97.38 299 LEU A N 1
ATOM 2275 C CA . LEU A 1 299 ? -12.308 -0.688 3.396 1.00 97.38 299 LEU A CA 1
ATOM 2276 C C . LEU A 1 299 ? -13.656 -0.129 3.859 1.00 97.38 299 LEU A C 1
ATOM 2278 O O . LEU A 1 299 ? -13.951 1.049 3.669 1.00 97.38 299 LEU A O 1
ATOM 2282 N N . ALA A 1 300 ? -14.442 -0.965 4.524 1.00 94.25 300 ALA A N 1
ATOM 2283 C CA . ALA A 1 300 ? -15.602 -0.573 5.309 1.00 94.25 300 ALA A CA 1
ATOM 2284 C C . ALA A 1 300 ? -15.245 -0.680 6.794 1.00 94.25 300 ALA A C 1
ATOM 2286 O O . ALA A 1 300 ? -15.695 -1.595 7.488 1.00 94.25 300 ALA A O 1
ATOM 2287 N N . LEU A 1 301 ? -14.405 0.254 7.256 1.00 92.00 301 LEU A N 1
ATOM 2288 C CA . LEU A 1 301 ? -13.969 0.307 8.649 1.00 92.00 301 LEU A CA 1
ATOM 2289 C C . LEU A 1 301 ? -15.185 0.473 9.563 1.00 92.00 301 LEU A C 1
ATOM 2291 O O . LEU A 1 301 ? -15.977 1.411 9.407 1.00 92.00 301 LEU A O 1
ATOM 2295 N N . LYS A 1 302 ? -15.359 -0.466 10.487 1.00 78.06 302 LYS A N 1
ATOM 2296 C CA . LYS A 1 302 ? -16.517 -0.515 11.372 1.00 78.06 302 LYS A CA 1
ATOM 2297 C C . LYS A 1 302 ? -16.166 0.171 12.673 1.00 78.06 302 LYS A C 1
ATOM 2299 O O . LYS A 1 302 ? -15.273 -0.282 13.373 1.00 78.06 302 LYS A O 1
ATOM 2304 N N . ALA A 1 303 ? -16.920 1.223 12.995 1.00 70.56 303 ALA A N 1
ATOM 2305 C CA . ALA A 1 303 ? -16.826 1.860 14.297 1.00 70.56 303 ALA A CA 1
ATOM 2306 C C . ALA A 1 303 ? -16.998 0.800 15.389 1.00 70.56 303 ALA A C 1
ATOM 2308 O O . ALA A 1 303 ? -18.042 0.140 15.404 1.00 70.56 303 ALA A O 1
ATOM 2309 N N . THR A 1 304 ? -16.026 0.627 16.289 1.00 69.94 304 THR A N 1
ATOM 2310 C CA . THR A 1 304 ? -16.303 -0.167 17.493 1.00 69.94 304 THR A CA 1
ATOM 2311 C C . THR A 1 304 ? -17.366 0.593 18.272 1.00 69.94 304 THR A C 1
ATOM 2313 O O . THR A 1 304 ? -17.121 1.710 18.722 1.00 69.94 304 THR A O 1
ATOM 2316 N N . ASN A 1 305 ? -18.569 0.034 18.390 1.00 78.31 305 ASN A N 1
ATOM 2317 C CA . ASN A 1 305 ? -19.627 0.645 19.176 1.00 78.31 305 ASN A CA 1
ATOM 2318 C C . ASN A 1 305 ? -19.424 0.219 20.634 1.00 78.31 305 ASN A C 1
ATOM 2320 O O . ASN A 1 305 ? -19.620 -0.955 20.927 1.00 78.31 305 ASN A O 1
ATOM 2324 N N . PRO A 1 306 ? -19.040 1.106 21.573 1.00 86.06 306 PRO A N 1
ATOM 2325 C CA . PRO A 1 306 ? -18.830 0.691 22.961 1.00 86.06 306 PRO A CA 1
ATOM 2326 C C . PRO A 1 306 ? -20.115 0.177 23.625 1.00 86.06 306 PRO A C 1
ATOM 2328 O O . PRO A 1 306 ? -20.044 -0.453 24.677 1.00 86.06 306 PRO A O 1
ATOM 2331 N N . ALA A 1 307 ? -21.280 0.461 23.028 1.00 90.06 307 ALA A N 1
ATOM 2332 C CA . ALA A 1 307 ? -22.567 -0.071 23.455 1.00 90.06 307 ALA A CA 1
ATOM 2333 C C . ALA A 1 307 ? -22.876 -1.477 22.904 1.00 90.06 307 ALA A C 1
ATOM 2335 O O . ALA A 1 307 ? -23.825 -2.071 23.394 1.00 90.06 307 ALA A O 1
ATOM 2336 N N . ASP A 1 308 ? -22.097 -1.996 21.950 1.00 90.56 308 ASP A N 1
ATOM 2337 C CA . ASP A 1 308 ? -22.139 -3.387 21.466 1.00 90.56 308 ASP A CA 1
ATOM 2338 C C . ASP A 1 308 ? -21.116 -4.206 22.282 1.00 90.56 308 ASP A C 1
ATOM 2340 O O . ASP A 1 308 ? -19.916 -4.263 21.982 1.00 90.56 308 ASP A O 1
ATOM 2344 N N . LEU A 1 309 ? -21.567 -4.724 23.424 1.00 90.62 309 LEU A N 1
ATOM 2345 C CA . LEU A 1 309 ? -20.731 -5.400 24.412 1.00 90.62 309 LEU A CA 1
ATOM 2346 C C . LEU A 1 309 ? -20.511 -6.877 24.087 1.00 90.62 309 LEU A C 1
ATOM 2348 O O . LEU A 1 309 ? -19.461 -7.413 24.469 1.00 90.62 309 LEU A O 1
ATOM 2352 N N . ASP A 1 310 ? -21.467 -7.546 23.441 1.00 89.88 310 ASP A N 1
ATOM 2353 C CA . ASP A 1 310 ? -21.300 -8.940 23.012 1.00 89.88 310 ASP A CA 1
ATOM 2354 C C . ASP A 1 310 ? -20.670 -9.098 21.620 1.00 89.88 310 ASP A C 1
ATOM 2356 O O . ASP A 1 310 ? -20.170 -10.186 21.306 1.00 89.88 310 ASP A O 1
ATOM 2360 N N . LYS A 1 311 ? -20.522 -7.992 20.882 1.00 85.50 311 LYS A N 1
ATOM 2361 C CA . LYS A 1 311 ? -19.835 -7.890 19.588 1.00 85.50 311 LYS A CA 1
ATOM 2362 C C . LYS A 1 311 ? -20.550 -8.639 18.475 1.00 85.50 311 LYS A C 1
ATOM 2364 O O . LYS A 1 311 ? -19.886 -9.152 17.563 1.00 85.50 311 LYS A O 1
ATOM 2369 N N . ASP A 1 312 ? -21.871 -8.728 18.544 1.00 84.94 312 ASP A N 1
ATOM 2370 C CA . ASP A 1 312 ? -22.678 -9.330 17.489 1.00 84.94 312 ASP A CA 1
ATOM 2371 C C . ASP A 1 312 ? -23.001 -8.355 16.337 1.00 84.94 312 ASP A C 1
ATOM 2373 O O . ASP A 1 312 ? -23.426 -8.778 15.254 1.00 84.94 312 ASP A O 1
ATOM 2377 N N . GLY A 1 313 ? -22.650 -7.074 16.503 1.00 79.69 313 GLY A N 1
ATOM 2378 C CA . GLY A 1 313 ? -22.776 -6.034 15.492 1.00 79.69 313 GLY A CA 1
ATOM 2379 C C . GLY A 1 313 ? -24.053 -5.209 15.602 1.00 79.69 313 GLY A C 1
ATOM 2380 O O . GLY A 1 313 ? -24.306 -4.392 14.705 1.00 79.69 313 GLY A O 1
ATOM 2381 N N . ASP A 1 314 ? -24.847 -5.388 16.656 1.00 87.19 314 ASP A N 1
ATOM 2382 C CA . ASP A 1 314 ? -25.919 -4.474 17.004 1.00 87.19 314 ASP A CA 1
ATOM 2383 C C . ASP A 1 314 ? -25.906 -4.060 18.490 1.00 87.19 314 ASP A C 1
ATOM 2385 O O . ASP A 1 314 ? -24.902 -4.201 19.172 1.00 87.19 314 ASP A O 1
ATOM 2389 N N . VAL A 1 315 ? -26.916 -3.299 18.917 1.00 91.94 315 VAL A N 1
ATOM 2390 C CA . VAL A 1 315 ? -27.065 -2.877 20.315 1.00 91.94 315 VAL A CA 1
ATOM 2391 C C . VAL A 1 315 ? -28.475 -3.241 20.713 1.00 91.94 315 VAL A C 1
ATOM 2393 O O . VAL A 1 315 ? -29.443 -2.701 20.153 1.00 91.94 315 VAL A O 1
ATOM 2396 N N . ASP A 1 316 ? -28.602 -4.127 21.685 1.00 94.56 316 ASP A N 1
ATOM 2397 C CA . ASP A 1 316 ? -29.887 -4.648 22.108 1.00 94.56 316 ASP A CA 1
ATOM 2398 C C . ASP A 1 316 ? -29.989 -4.836 23.638 1.00 94.56 316 ASP A C 1
ATOM 2400 O O . ASP A 1 316 ? -29.301 -4.203 24.449 1.00 94.56 316 ASP A O 1
ATOM 2404 N N . SER A 1 317 ? -30.967 -5.634 24.073 1.00 96.19 317 SER A N 1
ATOM 2405 C CA . SER A 1 317 ? -31.189 -5.903 25.497 1.00 96.19 317 SER A CA 1
ATOM 2406 C C . SER A 1 317 ? -30.101 -6.780 26.142 1.00 96.19 317 SER A C 1
ATOM 2408 O O . SER A 1 317 ? -29.939 -6.724 27.369 1.00 96.19 317 SER A O 1
ATOM 2410 N N . ASN A 1 318 ? -29.366 -7.583 25.370 1.00 96.69 318 ASN A N 1
ATOM 2411 C CA . ASN A 1 318 ? -28.226 -8.371 25.835 1.00 96.69 318 ASN A CA 1
ATOM 2412 C C . ASN A 1 318 ? -27.068 -7.453 26.222 1.00 96.69 318 ASN A C 1
ATOM 2414 O O . ASN A 1 318 ? -26.540 -7.597 27.330 1.00 96.69 318 ASN A O 1
ATOM 2418 N N . ASP A 1 319 ? -26.759 -6.438 25.415 1.00 95.50 319 ASP A N 1
ATOM 2419 C CA . ASP A 1 319 ? -25.694 -5.478 25.723 1.00 95.50 319 ASP A CA 1
ATOM 2420 C C . ASP A 1 319 ? -25.982 -4.675 26.979 1.00 95.50 319 ASP A C 1
ATOM 2422 O O . ASP A 1 319 ? -25.140 -4.554 27.873 1.00 95.50 319 ASP A O 1
ATOM 2426 N N . ILE A 1 320 ? -27.214 -4.175 27.104 1.00 95.62 320 ILE A N 1
ATOM 2427 C CA . ILE A 1 320 ? -27.660 -3.464 28.306 1.00 95.62 320 ILE A CA 1
ATOM 2428 C C . ILE A 1 320 ? -27.527 -4.379 29.530 1.00 95.62 320 ILE A C 1
ATOM 2430 O O . ILE A 1 320 ? -27.150 -3.932 30.621 1.00 95.62 320 ILE A O 1
ATOM 2434 N N . THR A 1 321 ? -27.823 -5.671 29.377 1.00 96.44 321 THR A N 1
ATOM 2435 C CA . THR A 1 321 ? -27.679 -6.656 30.454 1.00 96.44 321 THR A CA 1
ATOM 2436 C C . THR A 1 321 ? -26.209 -6.866 30.819 1.00 96.44 321 THR A C 1
ATOM 2438 O O . THR A 1 321 ? -25.869 -6.827 32.006 1.00 96.44 321 THR A O 1
ATOM 2441 N N . LEU A 1 322 ? -25.327 -7.028 29.832 1.00 96.38 322 LEU A N 1
ATOM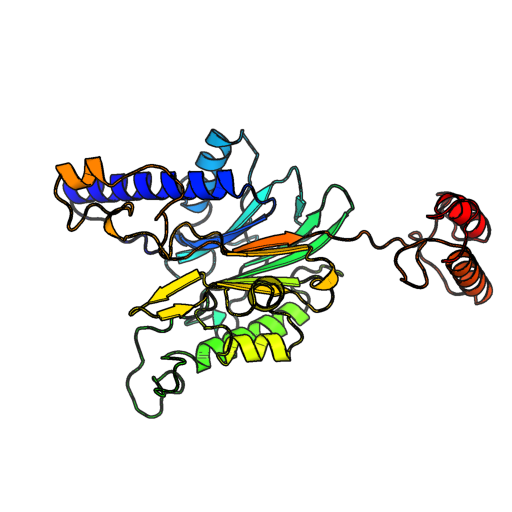 2442 C CA . LEU A 1 322 ? -23.884 -7.160 30.032 1.00 96.38 322 LEU A CA 1
ATOM 2443 C C . LEU A 1 322 ? -23.293 -5.926 30.709 1.00 96.38 322 LEU A C 1
ATOM 2445 O O . LEU A 1 322 ? -22.566 -6.056 31.695 1.00 96.38 322 LEU A O 1
ATOM 2449 N N . PHE A 1 323 ? -23.677 -4.734 30.264 1.00 96.19 323 PHE A N 1
ATOM 2450 C CA . PHE A 1 323 ? -23.189 -3.480 30.818 1.00 96.19 323 PHE A CA 1
ATOM 2451 C C . PHE A 1 323 ? -23.613 -3.318 32.281 1.00 96.19 323 PHE A C 1
ATOM 2453 O O . PHE A 1 323 ? -22.792 -3.038 33.157 1.00 96.19 323 PHE A O 1
ATOM 2460 N N . ASN A 1 324 ? -24.878 -3.616 32.593 1.00 95.94 324 ASN A N 1
ATOM 2461 C CA . ASN A 1 324 ? -25.357 -3.646 33.975 1.00 95.94 324 ASN A CA 1
ATOM 2462 C C . ASN A 1 324 ? -24.606 -4.668 34.842 1.00 95.94 324 ASN A C 1
ATOM 2464 O O . ASN A 1 324 ? -24.392 -4.422 36.031 1.00 95.94 324 ASN A O 1
ATOM 2468 N N . ASN A 1 325 ? -24.213 -5.812 34.282 1.00 96.38 325 ASN A N 1
ATOM 2469 C CA . ASN A 1 325 ? -23.427 -6.809 35.004 1.00 96.38 325 ASN A CA 1
ATOM 2470 C C . ASN A 1 325 ? -22.001 -6.312 35.287 1.00 96.38 325 ASN A C 1
ATOM 2472 O O . ASN A 1 325 ? -21.526 -6.495 36.408 1.00 96.38 325 ASN A O 1
ATOM 2476 N N . LEU A 1 326 ? -21.362 -5.617 34.339 1.00 95.31 326 LEU A N 1
ATOM 2477 C CA . LEU A 1 326 ? -20.047 -4.990 34.532 1.00 95.31 326 LEU A CA 1
ATOM 2478 C C . LEU A 1 326 ? -20.073 -3.903 35.615 1.00 95.31 326 LEU A C 1
ATOM 2480 O O . LEU A 1 326 ? -19.197 -3.866 36.486 1.00 95.31 326 LEU A O 1
ATOM 2484 N N . LEU A 1 327 ? -21.111 -3.059 35.616 1.00 94.56 327 LEU A N 1
ATOM 2485 C CA .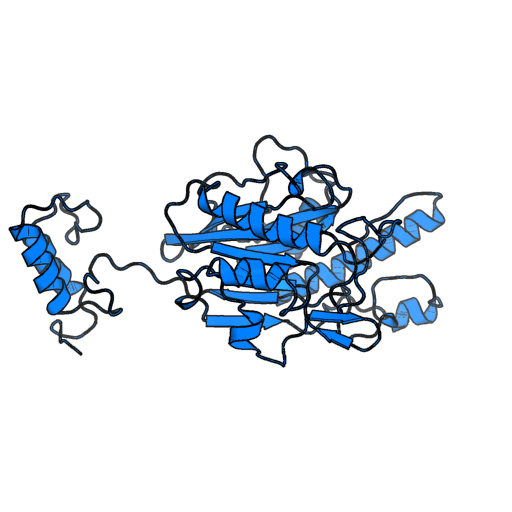 LEU A 1 327 ? -21.324 -2.065 36.671 1.00 94.56 327 LEU A CA 1
ATOM 2486 C C . LEU A 1 327 ? -21.456 -2.734 38.048 1.00 94.56 327 LEU A C 1
ATOM 2488 O O . LEU A 1 327 ? -20.839 -2.297 39.020 1.00 94.56 327 LEU A O 1
ATOM 2492 N N . LYS A 1 328 ? -22.231 -3.824 38.140 1.00 95.75 328 LYS A N 1
ATOM 2493 C CA . LYS A 1 328 ? -22.433 -4.576 39.392 1.00 95.75 328 LYS A CA 1
ATOM 2494 C C . LYS A 1 328 ? -21.175 -5.294 39.871 1.00 95.75 328 LYS A C 1
ATOM 2496 O O . LYS A 1 328 ? -20.999 -5.429 41.079 1.00 95.75 328 LYS A O 1
ATOM 2501 N N . SER A 1 329 ? -20.307 -5.752 38.968 1.00 94.81 329 SER A N 1
ATOM 2502 C CA . SER A 1 329 ? -19.055 -6.415 39.350 1.00 94.81 329 SER A CA 1
ATOM 2503 C C . SER A 1 329 ? -18.005 -5.451 39.910 1.00 94.81 329 SER A C 1
ATOM 2505 O O . SER A 1 329 ? -16.972 -5.904 40.396 1.00 94.81 329 SER A O 1
ATOM 2507 N N . GLY A 1 330 ? -18.244 -4.135 39.846 1.00 89.19 330 GLY A N 1
ATOM 2508 C CA . GLY A 1 330 ? -17.305 -3.119 40.325 1.00 89.19 330 GLY A CA 1
ATOM 2509 C C . GLY A 1 330 ? -16.086 -2.938 39.419 1.00 89.19 330 GLY A C 1
ATOM 2510 O O . GLY A 1 330 ? -15.073 -2.390 39.855 1.00 89.19 330 GLY A O 1
ATOM 2511 N N . VAL A 1 331 ? -16.164 -3.400 38.165 1.00 91.31 331 VAL A N 1
ATOM 2512 C CA . VAL A 1 331 ? -15.117 -3.151 37.169 1.00 91.31 331 VAL A CA 1
ATOM 2513 C C . VAL A 1 331 ? -15.098 -1.656 36.875 1.00 91.31 331 VAL A C 1
ATOM 2515 O O . VAL A 1 331 ? -16.139 -1.042 36.647 1.00 91.31 331 VAL A O 1
ATOM 2518 N N . LYS A 1 332 ? -13.906 -1.054 36.886 1.00 89.62 332 LYS A N 1
ATOM 2519 C CA . LYS A 1 332 ? -13.745 0.352 36.521 1.00 89.62 332 LYS A CA 1
ATOM 2520 C C . LYS A 1 332 ? -13.789 0.477 34.998 1.00 89.62 332 LYS A C 1
ATOM 2522 O O . LYS A 1 332 ? -12.813 0.148 34.330 1.00 89.62 332 LYS A O 1
ATOM 2527 N N . LEU A 1 333 ? -14.925 0.928 34.483 1.00 92.88 333 LEU A N 1
ATOM 2528 C CA . LEU A 1 333 ? -15.141 1.205 33.064 1.00 92.88 333 LEU A CA 1
ATOM 2529 C C . LEU A 1 333 ? -14.615 2.605 32.712 1.00 92.88 333 LEU A C 1
ATOM 2531 O O . LEU A 1 333 ? -14.653 3.512 33.549 1.00 92.88 333 LEU A O 1
ATOM 2535 N N . GLY A 1 334 ? -14.064 2.761 31.507 1.00 90.88 334 GLY A N 1
ATOM 2536 C CA . GLY A 1 334 ? -13.574 4.045 31.009 1.00 90.88 334 GLY A CA 1
ATOM 2537 C C . GLY A 1 334 ? -14.697 4.933 30.462 1.00 90.88 334 GLY A C 1
ATOM 2538 O O . GLY A 1 334 ? -15.834 4.494 30.302 1.00 90.88 334 GLY A O 1
ATOM 2539 N N . LEU A 1 335 ? -14.384 6.203 30.188 1.00 92.62 335 LEU A N 1
ATOM 2540 C CA . LEU A 1 335 ? -15.363 7.197 29.719 1.00 92.62 335 LEU A CA 1
ATOM 2541 C C . LEU A 1 335 ? -15.913 6.905 28.314 1.00 92.62 335 LEU A C 1
ATOM 2543 O O . LEU A 1 335 ? -16.873 7.536 27.892 1.00 92.62 335 LEU A O 1
ATOM 2547 N N . GLU A 1 336 ? -15.362 5.932 27.595 1.00 88.31 336 GLU A N 1
ATOM 2548 C CA . GLU A 1 336 ? -15.967 5.386 26.379 1.00 88.31 336 GLU A CA 1
ATOM 2549 C C . GLU A 1 336 ? -17.359 4.769 26.620 1.00 88.31 336 GLU A C 1
ATOM 2551 O O . GLU A 1 336 ? -18.141 4.660 25.678 1.00 88.31 336 GLU A O 1
ATOM 2556 N N . TYR A 1 337 ? -17.688 4.436 27.874 1.00 93.06 337 TYR A N 1
ATOM 2557 C CA . TYR A 1 337 ? -19.005 3.957 28.299 1.00 93.06 337 TYR A CA 1
ATOM 2558 C C . TYR A 1 337 ? -19.886 5.042 28.958 1.00 93.06 337 TYR A C 1
ATOM 2560 O O . TYR A 1 337 ? -20.942 4.724 29.504 1.00 93.06 337 TYR A O 1
ATOM 2568 N N . ASP A 1 338 ? -19.461 6.312 28.943 1.00 93.88 338 ASP A N 1
ATOM 2569 C CA . ASP A 1 338 ? -20.260 7.467 29.388 1.00 93.88 338 ASP A CA 1
ATOM 2570 C C . ASP A 1 338 ? -21.239 7.877 28.270 1.00 93.88 338 ASP A C 1
ATOM 2572 O O . ASP A 1 338 ? -21.055 8.854 27.533 1.00 93.88 338 ASP A O 1
ATOM 2576 N N . PHE A 1 339 ? -22.262 7.046 28.077 1.00 94.06 339 PHE A N 1
ATOM 2577 C CA . PHE A 1 339 ? -23.246 7.189 27.009 1.00 94.06 339 PHE A CA 1
ATOM 2578 C C . PHE A 1 339 ? -24.154 8.406 27.206 1.00 94.06 339 PHE A C 1
ATOM 2580 O O . PHE A 1 339 ? -24.669 8.946 26.221 1.00 94.06 339 PHE A O 1
ATOM 2587 N N . ASN A 1 340 ? -24.361 8.856 28.449 1.00 94.50 340 ASN A N 1
ATOM 2588 C CA . ASN A 1 340 ? -25.153 10.055 28.731 1.00 94.50 340 ASN A CA 1
ATOM 2589 C C . ASN A 1 340 ? -24.321 11.357 28.762 1.00 94.50 340 ASN A C 1
ATOM 2591 O O . ASN A 1 340 ? -24.916 12.440 28.766 1.00 94.50 340 ASN A O 1
ATOM 2595 N N . LYS A 1 341 ? -22.986 11.255 28.699 1.00 94.38 341 LYS A N 1
ATOM 2596 C CA . LYS A 1 341 ? -22.015 12.360 28.670 1.00 94.38 341 LYS A CA 1
ATOM 2597 C C . LYS A 1 341 ? -22.044 13.232 29.925 1.00 94.38 341 LYS A C 1
ATOM 2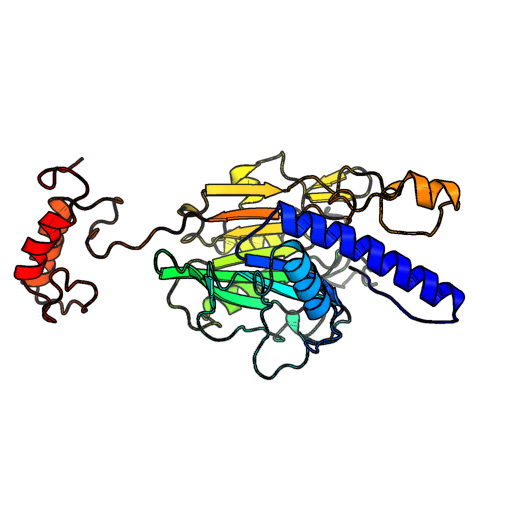599 O O . LYS A 1 341 ? -21.857 14.450 29.829 1.00 94.38 341 LYS A O 1
ATOM 2604 N N . ASP A 1 342 ? -22.304 12.638 31.087 1.00 95.94 342 ASP A N 1
ATOM 2605 C CA . ASP A 1 342 ? -22.295 13.345 32.373 1.00 95.94 342 ASP A CA 1
ATOM 2606 C C . ASP A 1 342 ? -20.930 13.303 33.092 1.00 95.94 342 ASP A C 1
ATOM 2608 O O . ASP A 1 342 ? -20.747 13.951 34.128 1.00 95.94 342 ASP A O 1
ATOM 2612 N N . GLY A 1 343 ? -19.947 12.617 32.503 1.00 95.44 343 GLY A N 1
ATOM 2613 C CA . GLY A 1 343 ? -18.599 12.441 33.030 1.00 95.44 343 GLY A CA 1
ATOM 2614 C C . GLY A 1 343 ? -18.465 11.280 34.017 1.00 95.44 343 GLY A C 1
ATOM 2615 O O . GLY A 1 343 ? -17.386 11.118 34.599 1.00 95.44 343 GLY A O 1
ATOM 2616 N N . VAL A 1 344 ? -19.522 10.490 34.248 1.00 94.81 344 VAL A N 1
ATOM 2617 C CA . VAL A 1 344 ? -19.563 9.422 35.254 1.00 94.81 344 VAL A CA 1
ATOM 2618 C C . VAL A 1 344 ? -20.239 8.158 34.718 1.00 94.81 344 VAL A C 1
ATOM 2620 O O . VAL A 1 344 ? -21.458 8.044 34.692 1.00 94.81 344 VAL A O 1
ATOM 2623 N N . VAL A 1 345 ? -19.438 7.116 34.476 1.00 95.94 345 VAL A N 1
ATOM 2624 C CA . VAL A 1 345 ? -19.967 5.799 34.087 1.00 95.94 345 VAL A CA 1
ATOM 2625 C C . VAL A 1 345 ? -20.758 5.160 35.235 1.00 95.94 345 VAL A C 1
ATOM 2627 O O . VAL A 1 345 ? -20.210 4.824 36.290 1.00 95.94 345 VAL A O 1
ATOM 2630 N N . SER A 1 346 ? -22.063 4.990 35.042 1.00 94.62 346 SER A N 1
ATOM 2631 C CA . SER A 1 346 ? -23.015 4.574 36.068 1.00 94.62 346 SER A CA 1
ATOM 2632 C C . SER A 1 346 ? -24.253 3.872 35.490 1.00 94.62 346 SER A C 1
ATOM 2634 O O . SER A 1 346 ? -24.416 3.674 34.291 1.00 94.62 346 SER A O 1
ATOM 2636 N N . SER A 1 347 ? -25.206 3.513 36.359 1.00 93.31 347 SER A N 1
ATOM 2637 C CA . SER A 1 347 ? -26.510 2.976 35.922 1.00 93.31 347 SER A CA 1
ATOM 2638 C C . SER A 1 347 ? -27.326 3.941 35.043 1.00 93.31 347 SER A C 1
ATOM 2640 O O . SER A 1 347 ? -28.315 3.529 34.436 1.00 93.31 347 SER A O 1
ATOM 2642 N N . SER A 1 348 ? -26.960 5.227 34.997 1.00 95.12 348 SER A N 1
ATOM 2643 C CA . SER A 1 348 ? -27.560 6.191 34.072 1.00 95.12 348 SER A CA 1
ATOM 2644 C C . SER A 1 348 ? -27.158 5.920 32.626 1.00 95.12 348 SER A C 1
ATOM 2646 O O . SER A 1 348 ? -28.009 6.049 31.747 1.00 95.12 348 SER A O 1
ATOM 2648 N N . ASP A 1 349 ? -25.942 5.435 32.391 1.00 96.06 349 ASP A N 1
ATOM 2649 C CA . ASP A 1 349 ? -25.464 5.050 31.063 1.00 96.06 349 ASP A CA 1
ATOM 2650 C C . ASP A 1 349 ? -26.187 3.818 30.539 1.00 96.06 349 ASP A C 1
ATOM 2652 O O . ASP A 1 349 ? -26.571 3.781 29.377 1.00 96.06 349 ASP A O 1
ATOM 2656 N N . ALA A 1 350 ? -26.525 2.870 31.418 1.00 92.88 350 ALA A N 1
ATOM 2657 C CA . ALA A 1 350 ? -27.336 1.712 31.045 1.00 92.88 350 ALA A CA 1
ATOM 2658 C C . ALA A 1 350 ? -28.730 2.123 30.532 1.00 92.88 350 ALA A C 1
ATOM 2660 O O . ALA A 1 350 ? -29.306 1.460 29.673 1.00 92.88 350 ALA A O 1
ATOM 2661 N N . ARG A 1 351 ? -29.286 3.230 31.048 1.00 92.00 351 ARG A N 1
ATOM 2662 C CA . ARG A 1 351 ? -30.536 3.808 30.529 1.00 92.00 351 ARG A CA 1
ATOM 2663 C C . ARG A 1 351 ? -30.311 4.555 29.220 1.00 92.00 351 ARG A C 1
ATOM 2665 O O . ARG A 1 351 ? -31.178 4.502 28.353 1.00 92.00 351 ARG A O 1
ATOM 2672 N N . ALA A 1 352 ? -29.180 5.240 29.079 1.00 94.44 352 ALA A N 1
ATOM 2673 C CA . ALA A 1 352 ? -28.822 5.920 27.841 1.00 94.44 352 ALA A CA 1
ATOM 2674 C C . ALA A 1 352 ? -28.563 4.931 26.694 1.00 94.44 352 ALA A C 1
ATOM 2676 O O . ALA A 1 352 ? -28.980 5.212 25.579 1.00 94.44 352 ALA A O 1
ATOM 2677 N N . MET A 1 353 ? -28.020 3.738 26.962 1.00 93.56 353 MET A N 1
ATOM 2678 C CA . MET A 1 353 ? -27.876 2.673 25.958 1.00 93.56 353 MET A CA 1
ATOM 2679 C C . MET A 1 353 ? -29.194 2.317 25.265 1.00 93.56 353 MET A C 1
ATOM 2681 O O . MET A 1 353 ? -29.191 2.000 24.082 1.00 93.56 353 MET A O 1
ATOM 2685 N N . ALA A 1 354 ? -30.339 2.438 25.946 1.00 90.00 354 ALA A N 1
ATOM 2686 C CA . ALA A 1 354 ? -31.634 2.145 25.336 1.00 90.00 354 ALA A CA 1
ATOM 2687 C C . ALA A 1 354 ? -31.974 3.062 24.142 1.00 90.00 354 ALA A C 1
ATOM 2689 O O . ALA A 1 354 ? -32.799 2.700 23.304 1.00 90.00 354 ALA A O 1
ATOM 2690 N N . THR A 1 355 ? -31.359 4.248 24.052 1.00 90.75 355 THR A N 1
ATOM 2691 C CA . THR A 1 355 ? -31.505 5.151 22.896 1.00 90.75 355 THR A CA 1
ATOM 2692 C C . THR A 1 355 ? -30.508 4.847 21.778 1.00 90.75 355 THR A C 1
ATOM 2694 O O . THR A 1 355 ? -30.676 5.351 20.670 1.00 90.75 355 THR A O 1
ATOM 2697 N N . LEU A 1 356 ? -29.501 4.017 22.065 1.00 90.50 356 LEU A N 1
ATOM 2698 C CA . LEU A 1 356 ? -28.482 3.550 21.128 1.00 90.50 356 LEU A CA 1
ATOM 2699 C C . LEU A 1 356 ? -28.857 2.214 20.473 1.00 90.50 356 LEU A C 1
ATOM 2701 O O . LEU A 1 356 ? -28.155 1.778 19.568 1.00 90.50 356 LEU A O 1
ATOM 2705 N N . CYS A 1 357 ? -29.950 1.582 20.913 1.00 92.56 357 CYS A N 1
ATOM 2706 C CA . CYS A 1 357 ? -30.373 0.290 20.398 1.00 92.56 357 CYS A CA 1
ATOM 2707 C C . CYS A 1 357 ? -30.668 0.317 18.899 1.00 92.56 357 CYS A C 1
ATOM 2709 O O . CYS A 1 357 ? -31.389 1.187 18.401 1.00 92.56 357 CYS A O 1
ATOM 2711 N N . THR A 1 358 ? -30.179 -0.702 18.199 1.00 91.50 358 THR A N 1
ATOM 2712 C CA . THR A 1 358 ? -30.317 -0.832 16.746 1.00 91.50 358 THR A CA 1
ATOM 2713 C C . THR A 1 358 ? -31.767 -1.064 16.332 1.00 91.50 358 THR A C 1
ATOM 2715 O O . THR A 1 358 ? -32.230 -0.514 15.329 1.00 91.50 358 THR A O 1
ATOM 2718 N N . TYR A 1 359 ? -32.518 -1.847 17.113 1.00 89.62 359 TYR A N 1
ATOM 2719 C CA . TYR A 1 359 ? -33.926 -2.137 16.847 1.00 89.62 359 TYR A CA 1
ATOM 2720 C C . TYR A 1 359 ? -34.864 -1.468 17.849 1.00 89.62 359 TYR A C 1
ATOM 2722 O O . TYR A 1 359 ? -34.531 -1.210 19.008 1.00 89.62 359 TYR A O 1
ATOM 2730 N N . ALA A 1 360 ? -36.099 -1.223 17.402 1.00 90.62 360 ALA A N 1
ATOM 2731 C CA . ALA A 1 360 ? -37.134 -0.634 18.239 1.00 90.62 360 ALA A CA 1
ATOM 2732 C C . ALA A 1 360 ? -37.316 -1.436 19.537 1.00 90.62 360 ALA A C 1
ATOM 2734 O O . ALA A 1 360 ? -37.516 -2.650 19.504 1.00 90.62 360 ALA A O 1
ATOM 2735 N N . ARG A 1 361 ? -37.309 -0.724 20.672 1.00 90.75 361 ARG A N 1
ATOM 2736 C CA . ARG A 1 361 ? -37.432 -1.300 22.023 1.00 90.75 361 ARG A CA 1
ATOM 2737 C C . ARG A 1 361 ? -36.294 -2.264 22.400 1.00 90.75 361 ARG A C 1
ATOM 2739 O O . ARG A 1 361 ? -36.519 -3.109 23.260 1.00 90.75 361 ARG A O 1
ATOM 2746 N N . CYS A 1 362 ? -35.113 -2.134 21.788 1.00 91.69 362 CYS A N 1
ATOM 2747 C CA . CYS A 1 362 ? -33.944 -2.975 22.073 1.00 91.69 362 CYS A CA 1
ATOM 2748 C C . CYS A 1 362 ? -34.227 -4.475 21.896 1.00 91.69 362 CYS A C 1
ATOM 2750 O O . CYS A 1 362 ? -33.856 -5.289 22.741 1.00 91.69 362 CYS A O 1
ATOM 2752 N N . ALA A 1 363 ? -34.975 -4.834 20.850 1.00 91.88 363 ALA A N 1
ATOM 2753 C CA . ALA A 1 363 ? -35.317 -6.225 20.572 1.00 91.88 363 ALA A CA 1
ATOM 2754 C C . ALA A 1 363 ? -34.070 -7.041 20.192 1.00 91.88 363 ALA A C 1
ATOM 2756 O O . ALA A 1 363 ? -33.291 -6.577 19.367 1.00 91.88 363 ALA A O 1
ATOM 2757 N N . ILE A 1 364 ? -33.963 -8.249 20.757 1.00 91.25 364 ILE A N 1
ATOM 2758 C CA . ILE A 1 364 ? -32.920 -9.243 20.452 1.00 91.25 364 ILE A CA 1
ATOM 2759 C C . ILE A 1 364 ? -33.256 -9.949 19.139 1.00 91.25 364 ILE A C 1
ATOM 2761 O O . ILE A 1 364 ? -34.441 -10.222 18.891 1.00 91.25 364 ILE A O 1
ATOM 2765 N N . LYS A 1 365 ? -32.248 -10.254 18.318 1.00 75.25 365 LYS A N 1
ATOM 2766 C CA . LYS A 1 365 ? -32.437 -10.882 17.005 1.00 75.25 365 LYS A CA 1
ATOM 2767 C C . LYS A 1 365 ? -31.993 -12.336 16.903 1.00 75.25 365 LYS A C 1
ATOM 2769 O O . LYS A 1 365 ? -31.011 -12.726 17.563 1.00 75.25 365 LYS A O 1
#

Secondary structure (DSSP, 8-state):
-------STHHHHHHHHHHHHHHHHHHHHHHHH--SEEEEEEEE-S-SSTTSHHHHHHHHHHHHH-TTS-EE---TT-SSSSSSSEEEEEEE-TTTEEEEEEEE---SGGGTTTSPPPEEEEEEETTT--EEEEEEEEPPPS-SPPSSTT-TTS--SSSS-TTHHHHHHHHHHHHHHHTT-TT------EEEEEE-SS-TTSHHHHHHHHTT-EEHHHHHHGGG--SEEETTEEE--EEEEE-TTTGGGEEEEEE--SSTTS-GGGSS--TT--HHHHHHS--SSSTTSSSSPPEEEEE-PPP--TT-SS-SSS--HHHHHHHHHHHHTT----GGG-TT-SS--SHHHHHHGGGT-SSGGG---

Radius of gyration: 24.0 Å; chains: 1; bounding box: 65×47×77 Å

Foldseek 3Di:
DDPDDDDDDVVCVQSVQLVVLLLLLVLQQCLVLVDQKDKFWWAFFQFDDCPGRQNVSLVSNCVVVNNQQKDWADAPPDRTFADDRIAMIMMHGVVFKDWQAHWDWDCPDLCVDQFPIKIKIKIQGPPQRFIAIEIHTAHHALDDADDDPPDPQHQPVPPFHGCLVSLLVVLVVVLVVVVVVPRPDPDPKYKYWDQSNGFCPRNNNVSNVVSQWDWQACVAVNPNAFWAADPNDTTHRITITIHPRQPVQWPHKGFDPQAHPDDLLLASHDPPDDPVSNVVRYDSHNHNSDRTTDMRIDGNRDRPQPQPPVPPNWHAPVSLVVLVVCQVVVPDDDCSLVLVPPRDNDVVSSVSSCVRGPDDRRDDD

pLDDT: mean 92.07, std 12.24, range [24.48, 98.88]